Protein AF-A0A7S2IKL2-F1 (afdb_monomer)

InterPro domains:
  IPR005123 Oxoglutarate/iron-dependent dioxygenase domain [PS51471] (47-175)
  IPR027450 Alpha-ketoglutarate-dependent dioxygenase AlkB-like [PF13532] (23-172)
  IPR032862 Alpha-ketoglutarate-dependent dioxygenase alkB homologue 6 [PTHR46030] (1-178)

pLDDT: mean 90.86, std 9.96, range [44.03, 98.62]

Nearest PDB structures (foldseek):
  7vjs-assembly1_A  TM=8.824E-01  e=5.635E-18  Homo sapiens
  7vjv-assembly1_A  TM=8.308E-01  e=4.225E-18  Homo sapiens
  3tht-assembly2_B  TM=6.887E-01  e=8.476E-11  Homo sapiens
  5ylb-assembly1_A  TM=8.238E-01  e=4.015E-09  Schizosaccharomyces pombe 972h-
  5yl6-assembly1_A  TM=8.228E-01  e=5.355E-09  Schizosaccharomyces pombe 972h-

Sequence (208 aa):
WIQLAQRRLLNLGGVPHPEGMIGEPLPAWLEPVVRRLAAIGAFPNGAPNQCLLNEYGTSQGIDPHGDGPLFEPRAAVLSLGSPALLRFVQPPPQGEAREAASGAWYADTAASLVLNPGSLALFADEAYDSLLHGVAAVPEEEIGQHTVNREAAGWPAGATVVRGPRLSLTLRQVRRVAVPAGEFLQPSQQAEAQRRRAWWARAICEKK

Structure (mmCIF, N/CA/C/O backbone):
data_AF-A0A7S2IKL2-F1
#
_entry.id   AF-A0A7S2IKL2-F1
#
loop_
_atom_site.group_PDB
_atom_site.id
_atom_site.type_symbol
_atom_site.label_atom_id
_atom_site.label_alt_id
_atom_site.label_comp_id
_atom_site.label_asym_id
_atom_site.label_entity_id
_atom_site.label_seq_id
_atom_site.pdbx_PDB_ins_code
_atom_site.Cartn_x
_atom_site.Cartn_y
_atom_site.Cartn_z
_atom_site.occupancy
_atom_site.B_iso_or_equiv
_atom_site.auth_seq_id
_atom_site.auth_comp_id
_atom_site.auth_asym_id
_atom_site.auth_atom_id
_atom_site.pdbx_PDB_model_num
ATOM 1 N N . TRP A 1 1 ? 16.292 -1.167 0.686 1.00 92.31 1 TRP A N 1
ATOM 2 C CA . TRP A 1 1 ? 15.266 -0.346 1.353 1.00 92.31 1 TRP A CA 1
ATOM 3 C C . TRP A 1 1 ? 15.589 1.115 1.124 1.00 92.31 1 TRP A C 1
ATOM 5 O O . TRP A 1 1 ? 16.766 1.445 1.059 1.00 92.31 1 TRP A O 1
ATOM 15 N N . ILE A 1 2 ? 14.571 1.960 0.997 1.00 92.12 2 ILE A N 1
ATOM 16 C CA . ILE A 1 2 ? 14.678 3.421 0.974 1.00 92.12 2 ILE A CA 1
ATOM 17 C C . ILE A 1 2 ? 14.052 3.932 2.272 1.00 92.12 2 ILE A C 1
ATOM 19 O O . ILE A 1 2 ? 12.947 3.513 2.619 1.00 92.12 2 ILE A O 1
ATOM 23 N N . GLN A 1 3 ? 14.770 4.787 3.000 1.00 92.31 3 GLN A N 1
ATOM 24 C CA . GLN A 1 3 ? 14.267 5.427 4.213 1.00 92.31 3 GLN A CA 1
ATOM 25 C C . GLN A 1 3 ? 13.477 6.681 3.829 1.00 92.31 3 GLN A C 1
ATOM 27 O O . GLN A 1 3 ? 14.039 7.598 3.238 1.00 92.31 3 GLN A O 1
ATOM 32 N N . LEU A 1 4 ? 12.190 6.712 4.170 1.00 89.81 4 LEU A N 1
ATOM 33 C CA . LEU A 1 4 ? 11.319 7.883 4.048 1.00 89.81 4 LEU A CA 1
ATOM 34 C C . LEU A 1 4 ? 11.107 8.500 5.437 1.00 89.81 4 LEU A C 1
ATOM 36 O O . LEU A 1 4 ? 11.479 7.896 6.447 1.00 89.81 4 LEU A O 1
ATOM 40 N N . ALA A 1 5 ? 10.482 9.679 5.500 1.00 83.81 5 ALA A N 1
ATOM 41 C CA . ALA A 1 5 ? 10.261 10.396 6.760 1.00 83.81 5 ALA A CA 1
ATOM 42 C C . ALA A 1 5 ? 9.515 9.552 7.812 1.00 83.81 5 ALA A C 1
ATOM 44 O O . ALA A 1 5 ? 9.901 9.532 8.976 1.00 83.81 5 ALA A O 1
ATOM 45 N N . GLN A 1 6 ? 8.479 8.820 7.388 1.00 87.88 6 GLN A N 1
ATOM 46 C CA . GLN A 1 6 ? 7.572 8.090 8.283 1.00 87.88 6 GLN A CA 1
ATOM 47 C C . GLN A 1 6 ? 7.578 6.570 8.082 1.00 87.88 6 GLN A C 1
ATOM 49 O O . GLN A 1 6 ? 6.786 5.894 8.713 1.00 87.88 6 GLN A O 1
ATOM 54 N N . ARG A 1 7 ? 8.400 6.002 7.192 1.00 94.00 7 ARG A N 1
ATOM 55 C CA . ARG A 1 7 ? 8.414 4.548 6.915 1.00 94.00 7 ARG A CA 1
ATOM 56 C C . ARG A 1 7 ? 9.632 4.146 6.090 1.00 94.00 7 ARG A C 1
ATOM 58 O O . ARG A 1 7 ? 10.307 5.008 5.526 1.00 94.00 7 ARG A O 1
ATOM 65 N N . ARG A 1 8 ? 9.876 2.847 5.928 1.00 96.19 8 ARG A N 1
ATOM 66 C CA . ARG A 1 8 ? 10.796 2.331 4.898 1.00 96.19 8 ARG A CA 1
ATOM 67 C C . ARG A 1 8 ? 10.021 1.743 3.729 1.00 96.19 8 ARG A C 1
ATOM 69 O O . ARG A 1 8 ? 8.927 1.217 3.905 1.00 96.19 8 ARG A O 1
ATOM 76 N N . LEU A 1 9 ? 10.597 1.824 2.532 1.00 95.88 9 LEU A N 1
ATOM 77 C CA . LEU A 1 9 ? 9.977 1.326 1.307 1.00 95.88 9 LEU A CA 1
ATOM 78 C C . LEU A 1 9 ? 10.945 0.501 0.452 1.00 95.88 9 LEU A C 1
ATOM 80 O O . LEU A 1 9 ? 12.137 0.800 0.341 1.00 95.88 9 LEU A O 1
ATOM 84 N N . LEU A 1 10 ? 10.416 -0.525 -0.202 1.00 95.69 10 LEU A N 1
ATOM 85 C CA . LEU A 1 10 ? 11.037 -1.239 -1.310 1.00 95.69 10 LEU A CA 1
ATOM 86 C C . LEU A 1 10 ? 10.107 -1.201 -2.521 1.00 95.69 10 LEU A C 1
ATOM 88 O O . LEU A 1 10 ? 8.916 -1.471 -2.394 1.00 95.69 10 LEU A O 1
ATOM 92 N N . ASN A 1 11 ? 10.669 -0.904 -3.692 1.00 95.44 11 ASN A N 1
ATOM 93 C CA . ASN A 1 11 ? 9.973 -1.007 -4.969 1.00 95.44 11 ASN A CA 1
ATOM 94 C C . ASN A 1 11 ? 10.466 -2.219 -5.750 1.00 95.44 11 ASN A C 1
ATOM 96 O O . ASN A 1 11 ? 11.672 -2.387 -5.950 1.00 95.44 11 ASN A O 1
ATOM 100 N N . LEU A 1 12 ? 9.512 -3.050 -6.155 1.00 96.31 12 LEU A N 1
ATOM 101 C CA . LEU A 1 12 ? 9.708 -4.339 -6.797 1.00 96.31 12 LEU A CA 1
ATOM 102 C C . LEU A 1 12 ? 8.836 -4.404 -8.058 1.00 96.31 12 LEU A C 1
ATOM 104 O O . LEU A 1 12 ? 7.734 -3.852 -8.083 1.00 96.31 12 LEU A O 1
ATOM 108 N N . GLY A 1 13 ? 9.311 -5.110 -9.083 1.00 94.69 13 GLY A N 1
ATOM 109 C CA . GLY A 1 13 ? 8.570 -5.328 -10.333 1.00 94.69 13 GLY A CA 1
ATOM 110 C C . GLY A 1 13 ? 8.877 -4.328 -11.452 1.00 94.69 13 GLY A C 1
ATOM 111 O O . GLY A 1 13 ? 8.491 -4.544 -12.597 1.00 94.69 13 GLY A O 1
ATOM 112 N N . GLY A 1 14 ? 9.617 -3.258 -11.153 1.00 92.12 14 GLY A N 1
ATOM 113 C CA . GLY A 1 14 ? 10.118 -2.329 -12.163 1.00 92.12 14 GLY A CA 1
ATOM 114 C C . GLY A 1 14 ? 10.227 -0.889 -11.681 1.00 92.12 14 GLY A C 1
ATOM 115 O O . GLY A 1 14 ? 9.966 -0.570 -10.518 1.00 92.12 14 GLY A O 1
ATOM 116 N N . VAL A 1 15 ? 10.623 -0.001 -12.593 1.00 89.88 15 VAL A N 1
ATOM 117 C CA . VAL A 1 15 ? 10.753 1.441 -12.340 1.00 89.88 15 VAL A CA 1
ATOM 118 C C . VAL A 1 15 ? 9.915 2.261 -13.327 1.00 89.88 15 VAL A C 1
ATOM 120 O O . VAL A 1 15 ? 9.857 1.913 -14.510 1.00 89.88 15 VAL A O 1
ATOM 123 N N . PRO A 1 16 ? 9.270 3.357 -12.879 1.00 88.19 16 PRO A N 1
ATOM 124 C CA . PRO A 1 16 ? 8.520 4.237 -13.772 1.00 88.19 16 PRO A CA 1
ATOM 125 C C . PRO A 1 16 ? 9.391 4.850 -14.881 1.00 88.19 16 PRO A C 1
ATOM 127 O O . PRO A 1 16 ? 10.536 5.242 -14.648 1.00 88.19 16 PRO A O 1
ATOM 130 N N . HIS A 1 17 ? 8.810 4.990 -16.070 1.00 88.06 17 HIS A N 1
ATOM 131 C CA . HIS A 1 17 ? 9.387 5.592 -17.272 1.00 88.06 17 HIS A CA 1
ATOM 132 C C . HIS A 1 17 ? 8.316 6.454 -17.980 1.00 88.06 17 HIS A C 1
ATOM 134 O O . HIS A 1 17 ? 7.130 6.152 -17.863 1.00 88.06 17 HIS A O 1
ATOM 140 N N . PRO A 1 18 ? 8.666 7.513 -18.736 1.00 84.25 18 PRO A N 1
ATOM 141 C CA . PRO A 1 18 ? 7.675 8.325 -19.453 1.00 84.25 18 PRO A CA 1
ATOM 142 C C . PRO A 1 18 ? 6.763 7.523 -20.391 1.00 84.25 18 PRO A C 1
ATOM 144 O O . PRO A 1 18 ? 5.608 7.878 -20.586 1.00 84.25 18 PRO A O 1
ATOM 147 N N . GLU A 1 19 ? 7.267 6.414 -20.933 1.00 86.56 19 GLU A N 1
ATOM 148 C CA . GLU A 1 19 ? 6.507 5.518 -21.815 1.00 86.56 19 GLU A CA 1
ATOM 149 C C . GLU A 1 19 ? 5.813 4.353 -21.083 1.00 86.56 19 GLU A C 1
ATOM 151 O O . GLU A 1 19 ? 5.267 3.467 -21.737 1.00 86.56 19 GLU A O 1
ATOM 156 N N . GLY A 1 20 ? 5.835 4.311 -19.746 1.00 90.06 20 GLY A N 1
ATOM 157 C CA . GLY A 1 20 ? 5.230 3.240 -18.949 1.00 90.06 20 GLY A CA 1
ATOM 158 C C . GLY A 1 20 ? 6.132 2.769 -17.809 1.00 90.06 20 GLY A C 1
ATOM 159 O O . GLY A 1 20 ? 6.619 3.564 -17.012 1.00 90.06 20 GLY A O 1
ATOM 160 N N . MET A 1 21 ? 6.370 1.465 -17.707 1.00 93.31 21 MET A N 1
ATOM 161 C CA . MET A 1 21 ? 7.325 0.890 -16.753 1.00 93.31 21 MET A CA 1
ATOM 162 C C . MET A 1 21 ? 8.438 0.132 -17.477 1.00 93.31 21 MET A C 1
ATOM 164 O O . MET A 1 21 ? 8.171 -0.594 -18.435 1.00 93.31 21 MET A O 1
ATOM 168 N N . ILE A 1 22 ? 9.672 0.270 -16.992 1.00 91.62 22 ILE A N 1
ATOM 169 C CA . ILE A 1 22 ? 10.738 -0.698 -17.275 1.00 91.62 22 ILE A CA 1
ATOM 170 C C . ILE A 1 22 ? 10.551 -1.832 -16.269 1.00 91.62 22 ILE A C 1
ATOM 172 O O . ILE A 1 22 ? 10.770 -1.634 -15.071 1.00 91.62 22 ILE A O 1
ATOM 176 N N . GLY A 1 23 ? 10.047 -2.967 -16.746 1.00 92.56 23 GLY A N 1
ATOM 177 C CA . GLY A 1 23 ? 9.667 -4.108 -15.926 1.00 92.56 23 GLY A CA 1
ATOM 178 C C . GLY A 1 23 ? 10.870 -4.901 -15.430 1.00 92.56 23 GLY A C 1
ATOM 179 O O . GLY A 1 23 ? 11.863 -5.079 -16.130 1.00 92.56 23 GLY A O 1
ATOM 180 N N . GLU A 1 24 ? 10.754 -5.420 -14.216 1.00 92.56 24 GLU A N 1
ATOM 181 C CA . GLU A 1 24 ? 11.717 -6.337 -13.613 1.00 92.56 24 GLU A CA 1
ATOM 182 C C . GLU A 1 24 ? 10.974 -7.545 -13.036 1.00 92.56 24 GLU A C 1
ATOM 184 O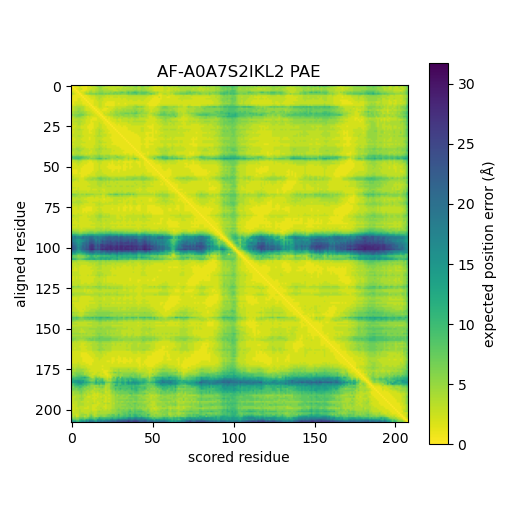 O . GLU A 1 24 ? 9.822 -7.407 -12.616 1.00 92.56 24 GLU A O 1
ATOM 189 N N . PRO A 1 25 ? 11.597 -8.733 -12.973 1.00 93.00 25 PRO A N 1
ATOM 190 C CA . PRO A 1 25 ? 10.972 -9.878 -12.331 1.00 93.00 25 PRO A CA 1
ATOM 191 C C . PRO A 1 25 ? 10.618 -9.567 -10.873 1.00 93.00 25 PRO A C 1
ATOM 193 O O . PRO A 1 25 ? 11.447 -9.071 -10.104 1.00 93.00 25 PRO A O 1
ATOM 196 N N . LEU A 1 26 ? 9.386 -9.889 -10.473 1.00 95.88 26 LEU A N 1
ATOM 197 C CA . LEU A 1 26 ? 9.039 -9.900 -9.057 1.00 95.88 26 LEU A CA 1
ATOM 198 C C . LEU A 1 26 ? 9.830 -11.017 -8.352 1.00 95.88 26 LEU A C 1
ATOM 200 O O . LEU A 1 26 ? 10.009 -12.095 -8.925 1.00 95.88 26 LEU A O 1
ATOM 204 N N . PRO A 1 27 ? 10.296 -10.800 -7.109 1.00 96.31 27 PRO A N 1
ATOM 205 C CA . PRO A 1 27 ? 10.945 -11.852 -6.335 1.00 96.31 27 PRO A CA 1
ATOM 206 C C . PRO A 1 27 ? 10.069 -13.103 -6.187 1.00 96.31 27 PRO A C 1
ATOM 208 O O . PRO A 1 27 ? 8.871 -12.992 -5.934 1.00 96.31 27 PRO A O 1
ATOM 211 N N . ALA A 1 28 ? 10.679 -14.291 -6.246 1.00 96.81 28 ALA A N 1
ATOM 212 C CA . ALA A 1 28 ? 9.963 -15.574 -6.204 1.00 96.81 28 ALA A CA 1
ATOM 213 C C . ALA A 1 28 ? 9.054 -15.744 -4.971 1.00 96.81 28 ALA A C 1
ATOM 215 O O . ALA A 1 28 ? 7.995 -16.357 -5.051 1.00 96.81 28 ALA A O 1
ATOM 216 N N . TRP A 1 29 ? 9.409 -15.145 -3.831 1.00 96.56 29 TRP A N 1
ATOM 217 C CA . TRP A 1 29 ? 8.589 -15.206 -2.617 1.00 96.56 29 TRP A CA 1
ATOM 218 C C . TRP A 1 29 ? 7.243 -14.463 -2.733 1.00 96.56 29 TRP A C 1
ATOM 220 O O . TRP A 1 29 ? 6.346 -14.723 -1.934 1.00 96.56 29 TRP A O 1
ATOM 230 N N . LEU A 1 30 ? 7.063 -13.573 -3.720 1.00 97.38 30 LEU A N 1
ATOM 231 C CA . LEU A 1 30 ? 5.769 -12.941 -4.018 1.00 97.38 30 LEU A CA 1
ATOM 232 C C . LEU A 1 30 ? 4.852 -13.819 -4.868 1.00 97.38 30 LEU A C 1
ATOM 234 O O . LEU A 1 30 ? 3.649 -13.559 -4.932 1.00 97.38 30 LEU A O 1
ATOM 238 N N . GLU A 1 31 ? 5.390 -14.847 -5.521 1.00 96.50 31 GLU A N 1
ATOM 239 C CA . GLU A 1 31 ? 4.653 -15.653 -6.488 1.00 96.50 31 GLU A CA 1
ATOM 240 C C . GLU A 1 31 ? 3.343 -16.242 -5.931 1.00 96.50 31 GLU A C 1
ATOM 242 O O . GLU A 1 31 ? 2.325 -16.130 -6.618 1.00 96.50 31 GLU A O 1
ATOM 247 N N . PRO A 1 32 ? 3.278 -16.786 -4.697 1.00 96.50 32 PRO A N 1
ATOM 248 C CA . PRO A 1 32 ? 2.019 -17.295 -4.152 1.00 96.50 32 PRO A CA 1
ATOM 249 C C . PRO A 1 32 ? 0.930 -16.218 -4.043 1.00 96.50 32 PRO A C 1
ATOM 251 O O . PRO A 1 32 ? -0.235 -16.480 -4.347 1.00 96.50 32 PRO A O 1
ATOM 254 N N . VAL A 1 33 ? 1.306 -14.992 -3.661 1.00 97.06 33 VAL A N 1
ATOM 255 C CA . VAL A 1 33 ? 0.382 -13.853 -3.540 1.00 97.06 33 VAL A CA 1
ATOM 256 C C . VAL A 1 33 ? -0.100 -13.417 -4.922 1.00 97.06 33 VAL A C 1
ATOM 258 O O . VAL A 1 33 ? -1.300 -13.259 -5.138 1.00 97.06 33 VAL A O 1
ATOM 261 N N . VAL A 1 34 ? 0.822 -13.287 -5.878 1.00 97.69 34 VAL A N 1
ATOM 262 C CA . VAL A 1 34 ? 0.519 -12.911 -7.267 1.00 97.69 34 VAL A CA 1
ATOM 263 C C . VAL A 1 34 ? -0.415 -13.933 -7.919 1.00 97.69 34 VAL A C 1
ATOM 265 O O . VAL A 1 34 ? -1.436 -13.553 -8.493 1.00 97.69 34 VAL A O 1
ATOM 268 N N . ARG A 1 35 ? -0.124 -15.233 -7.774 1.00 96.50 35 ARG A N 1
ATOM 269 C CA . ARG A 1 35 ? -0.979 -16.319 -8.279 1.00 96.50 35 ARG A CA 1
ATOM 270 C C . ARG A 1 35 ? -2.369 -16.275 -7.655 1.00 96.50 35 ARG A C 1
ATOM 272 O O . ARG A 1 35 ? -3.355 -16.447 -8.366 1.00 96.50 35 ARG A O 1
ATOM 279 N N . ARG A 1 36 ? -2.471 -16.015 -6.346 1.00 96.00 36 ARG A N 1
ATOM 280 C CA . ARG A 1 36 ? -3.770 -15.907 -5.671 1.00 96.00 36 ARG A CA 1
ATOM 281 C C . ARG A 1 36 ? -4.586 -14.725 -6.192 1.00 96.00 36 ARG A C 1
ATOM 283 O O . ARG A 1 36 ? -5.771 -14.904 -6.447 1.00 96.00 36 ARG A O 1
ATOM 290 N N . LEU A 1 37 ? -3.964 -13.561 -6.383 1.00 97.62 37 LEU A N 1
ATOM 291 C CA . LEU A 1 37 ? -4.621 -12.371 -6.939 1.00 97.62 37 LEU A CA 1
ATOM 292 C C . LEU A 1 37 ? -5.106 -12.595 -8.374 1.00 97.62 37 LEU A C 1
ATOM 294 O O . LEU A 1 37 ? -6.220 -12.198 -8.710 1.00 97.62 37 LEU A O 1
ATOM 298 N N . ALA A 1 38 ? -4.308 -13.279 -9.195 1.00 96.44 38 ALA A N 1
ATOM 299 C CA . ALA A 1 38 ? -4.715 -13.666 -10.542 1.00 96.44 38 ALA A CA 1
ATOM 300 C C . ALA A 1 38 ? -5.903 -14.644 -10.516 1.00 96.44 38 ALA A C 1
ATOM 302 O O . ALA A 1 38 ? -6.877 -14.448 -11.235 1.00 96.44 38 ALA A O 1
ATOM 303 N N . ALA A 1 39 ? -5.859 -15.659 -9.646 1.00 95.62 39 ALA A N 1
ATOM 304 C CA . ALA A 1 39 ? -6.904 -16.679 -9.549 1.00 95.62 39 ALA A CA 1
ATOM 305 C C . ALA A 1 39 ? -8.273 -16.122 -9.124 1.00 95.62 39 ALA A C 1
ATOM 307 O O . ALA A 1 39 ? -9.296 -16.655 -9.539 1.00 95.62 39 ALA A O 1
ATOM 308 N N . ILE A 1 40 ? -8.302 -15.062 -8.308 1.00 95.38 40 ILE A N 1
ATOM 309 C CA . IL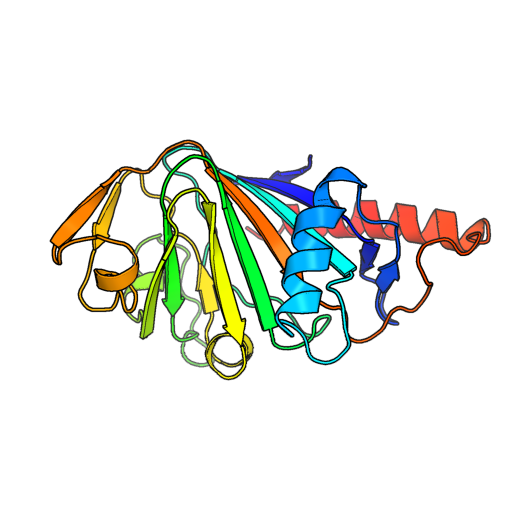E A 1 40 ? -9.552 -14.397 -7.907 1.00 95.38 40 ILE A CA 1
ATOM 310 C C . ILE A 1 40 ? -9.983 -13.285 -8.874 1.00 95.38 40 ILE A C 1
ATOM 312 O O . ILE A 1 40 ? -10.968 -12.606 -8.602 1.00 95.38 40 ILE A O 1
ATOM 316 N N . GLY A 1 41 ? -9.244 -13.056 -9.966 1.00 95.88 41 GLY A N 1
ATOM 317 C CA . GLY A 1 41 ? -9.550 -11.989 -10.921 1.00 95.88 41 GLY A CA 1
ATOM 318 C C . GLY A 1 41 ? -9.438 -10.585 -10.323 1.00 95.88 41 GLY A C 1
ATOM 319 O O . GLY A 1 41 ? -10.216 -9.702 -10.678 1.00 95.88 41 GLY A O 1
ATOM 320 N N . ALA A 1 42 ? -8.492 -10.363 -9.399 1.00 95.81 42 ALA A N 1
ATOM 321 C CA . ALA A 1 42 ? -8.344 -9.075 -8.712 1.00 95.81 42 ALA A CA 1
ATOM 322 C C . ALA A 1 42 ? -8.086 -7.907 -9.685 1.00 95.81 42 ALA A C 1
ATOM 324 O O . ALA A 1 42 ? -8.521 -6.778 -9.445 1.00 95.81 42 ALA A O 1
ATOM 325 N N . PHE A 1 43 ? -7.412 -8.186 -10.804 1.00 96.06 43 PHE A N 1
ATOM 326 C CA . PHE A 1 43 ? -7.077 -7.212 -11.838 1.00 96.06 43 PHE A CA 1
ATOM 327 C C . PHE A 1 43 ? -7.597 -7.669 -13.210 1.00 96.06 43 PHE A C 1
ATOM 329 O O . PHE A 1 43 ? -7.633 -8.874 -13.472 1.00 96.06 43 PHE A O 1
ATOM 336 N N . PRO A 1 44 ? -7.991 -6.731 -14.092 1.00 90.44 44 PRO A N 1
ATOM 337 C CA . PRO A 1 44 ? -8.645 -7.057 -15.361 1.00 90.44 44 PRO A CA 1
ATOM 338 C C . PRO A 1 44 ? -7.709 -7.729 -16.373 1.00 90.44 44 PRO A C 1
ATOM 340 O O . PRO A 1 44 ? -8.134 -8.627 -17.093 1.00 90.44 44 PRO A O 1
ATOM 343 N N . ASN A 1 45 ? -6.431 -7.339 -16.408 1.00 88.44 45 ASN A N 1
ATOM 344 C CA . ASN A 1 45 ? -5.486 -7.765 -17.445 1.00 88.44 45 ASN A CA 1
ATOM 345 C C . ASN A 1 45 ? -4.497 -8.829 -16.935 1.00 88.44 45 ASN A C 1
ATOM 347 O O . ASN A 1 45 ? -3.341 -8.885 -17.351 1.00 88.44 45 ASN A O 1
ATOM 351 N N . GLY A 1 46 ? -4.931 -9.659 -15.979 1.00 87.69 46 GLY A N 1
ATOM 352 C CA . GLY A 1 46 ? -4.143 -10.765 -15.427 1.00 87.69 46 GLY A CA 1
ATOM 353 C C . GLY A 1 46 ? -3.469 -10.443 -14.092 1.00 87.69 46 GLY A C 1
ATOM 354 O O . GLY A 1 46 ? -4.071 -9.846 -13.206 1.00 87.69 46 GLY A O 1
ATOM 355 N N . ALA A 1 47 ? -2.224 -10.882 -13.915 1.00 93.75 47 ALA A N 1
ATOM 356 C CA . ALA A 1 47 ? -1.507 -10.749 -12.650 1.00 93.75 47 ALA A CA 1
ATOM 357 C C . ALA A 1 47 ? -0.968 -9.318 -12.415 1.00 93.75 47 ALA A C 1
ATOM 359 O O . ALA A 1 47 ? -0.592 -8.637 -13.376 1.00 93.75 47 ALA A O 1
ATOM 360 N N . PRO A 1 48 ? -0.873 -8.854 -11.152 1.00 96.75 48 PRO A N 1
ATOM 361 C CA . PRO A 1 48 ? -0.129 -7.640 -10.832 1.00 96.75 48 PRO A CA 1
ATOM 362 C C . PRO A 1 48 ? 1.366 -7.843 -11.105 1.00 96.75 48 PRO A C 1
ATOM 364 O O . PRO A 1 48 ? 1.917 -8.918 -10.864 1.00 96.75 48 PRO A O 1
ATOM 367 N N . ASN A 1 49 ? 2.029 -6.794 -11.583 1.00 96.00 49 ASN A N 1
ATOM 368 C CA . ASN A 1 49 ? 3.436 -6.811 -11.993 1.00 96.00 49 ASN A CA 1
ATOM 369 C C . ASN A 1 49 ? 4.300 -5.789 -11.238 1.00 96.00 49 ASN A C 1
ATOM 371 O O . ASN A 1 49 ? 5.493 -5.686 -11.504 1.00 96.00 49 ASN A O 1
ATOM 375 N N . GLN A 1 50 ? 3.724 -5.060 -10.281 1.00 97.06 50 GLN A N 1
ATOM 376 C CA . GLN A 1 50 ? 4.432 -4.107 -9.433 1.00 97.06 50 GLN A CA 1
ATOM 377 C C . GLN A 1 50 ? 4.043 -4.322 -7.970 1.00 97.06 50 GLN A C 1
ATOM 379 O O . GLN A 1 50 ? 2.878 -4.579 -7.661 1.00 97.06 50 GLN A O 1
ATOM 384 N N . CYS A 1 51 ? 5.020 -4.218 -7.067 1.00 98.12 51 CYS A N 1
ATOM 385 C CA . CYS A 1 51 ? 4.797 -4.304 -5.629 1.00 98.12 51 CYS A CA 1
ATOM 386 C C . CYS A 1 51 ? 5.602 -3.240 -4.875 1.00 98.12 51 CYS A C 1
ATOM 388 O O . CYS A 1 51 ? 6.822 -3.138 -5.024 1.00 98.12 51 CYS A O 1
ATOM 390 N N . LEU A 1 52 ? 4.927 -2.480 -4.011 1.00 97.62 52 LEU A N 1
ATOM 391 C CA . LEU A 1 52 ? 5.570 -1.685 -2.968 1.00 97.62 52 LEU A CA 1
ATOM 392 C C . LEU A 1 52 ? 5.500 -2.423 -1.635 1.00 97.62 52 LEU A C 1
ATOM 394 O O . LEU A 1 52 ? 4.415 -2.669 -1.116 1.00 97.62 52 LEU A O 1
ATOM 398 N N . LEU A 1 53 ? 6.660 -2.736 -1.064 1.00 98.25 53 LEU A N 1
ATOM 399 C CA . LEU A 1 53 ? 6.767 -3.249 0.296 1.00 98.25 53 LEU A CA 1
ATOM 400 C C . LEU A 1 53 ? 7.074 -2.079 1.235 1.00 98.25 53 LEU A C 1
ATOM 402 O O . LEU A 1 53 ? 8.148 -1.486 1.158 1.00 98.25 53 LEU A O 1
ATOM 406 N N . ASN A 1 54 ? 6.122 -1.746 2.100 1.00 98.19 54 ASN A N 1
ATOM 407 C CA . ASN A 1 54 ? 6.256 -0.699 3.106 1.00 98.19 54 ASN A CA 1
ATOM 408 C C . ASN A 1 54 ? 6.475 -1.321 4.488 1.00 98.19 54 ASN A C 1
ATOM 410 O O . ASN A 1 54 ? 5.838 -2.321 4.819 1.00 98.19 54 ASN A O 1
ATOM 414 N N . GLU A 1 55 ? 7.324 -0.700 5.299 1.00 98.12 55 GLU A N 1
ATOM 415 C CA . GLU A 1 55 ? 7.526 -1.035 6.708 1.00 98.12 55 GLU A CA 1
ATOM 416 C C . GLU A 1 55 ? 7.281 0.185 7.591 1.00 98.12 55 GLU A C 1
ATOM 418 O O . GLU A 1 55 ? 7.875 1.241 7.370 1.00 98.12 55 GLU A O 1
ATOM 423 N N . TYR A 1 56 ? 6.439 -0.000 8.605 1.00 97.56 56 TYR A N 1
ATOM 424 C CA . TYR A 1 56 ? 6.016 1.011 9.564 1.00 97.56 56 TYR A CA 1
ATOM 425 C C . TYR A 1 56 ? 6.351 0.558 10.989 1.00 97.56 56 TYR A C 1
ATOM 427 O O . TYR A 1 56 ? 6.115 -0.597 11.348 1.00 97.56 56 TYR A O 1
ATOM 435 N N . GLY A 1 57 ? 6.845 1.477 11.814 1.00 96.19 57 GLY A N 1
ATOM 436 C CA . GLY A 1 57 ? 6.843 1.361 13.274 1.00 96.19 57 GLY A CA 1
ATOM 437 C C . GLY A 1 57 ? 5.483 1.698 13.907 1.00 96.19 57 GLY A C 1
ATOM 438 O O . GLY A 1 57 ? 4.527 2.042 13.216 1.00 96.19 57 GLY A O 1
ATOM 439 N N . THR A 1 58 ? 5.409 1.635 15.240 1.00 92.81 58 THR A N 1
ATOM 440 C CA . THR A 1 58 ? 4.162 1.774 16.021 1.00 92.81 58 THR A CA 1
ATOM 441 C C . THR A 1 58 ? 3.394 3.074 15.771 1.00 92.81 58 THR A C 1
ATOM 443 O O . THR A 1 58 ? 2.177 3.028 15.708 1.00 92.81 58 THR A O 1
ATOM 446 N N . SER A 1 59 ? 4.075 4.203 15.565 1.00 93.44 59 SER A N 1
ATOM 447 C CA . SER A 1 59 ? 3.431 5.514 15.342 1.00 93.44 59 SER A CA 1
ATOM 448 C C . SER A 1 59 ? 3.654 6.049 13.930 1.00 93.44 59 SER A C 1
ATOM 450 O O . SER A 1 59 ? 3.606 7.250 13.695 1.00 93.44 59 SER A O 1
ATOM 452 N N . GLN A 1 60 ? 3.981 5.161 12.996 1.00 94.75 60 GLN A N 1
ATOM 453 C CA . GLN A 1 60 ? 4.336 5.516 11.633 1.00 94.75 60 GLN A CA 1
ATOM 454 C C . GLN A 1 60 ? 3.168 5.282 10.681 1.00 94.75 60 GLN A C 1
ATOM 456 O O . GLN A 1 60 ? 2.414 4.314 10.802 1.00 94.75 60 GLN A O 1
ATOM 461 N N . GLY A 1 61 ? 3.053 6.167 9.696 1.00 94.31 61 GLY A N 1
ATOM 462 C CA . GLY A 1 61 ? 1.939 6.192 8.762 1.00 94.31 61 GLY A CA 1
ATOM 463 C C . GLY A 1 61 ? 2.335 6.653 7.366 1.00 94.31 61 GLY A C 1
ATOM 464 O O . GLY A 1 61 ? 3.509 6.694 6.984 1.00 94.31 61 GLY A O 1
ATOM 465 N N . ILE A 1 62 ? 1.316 6.963 6.579 1.00 92.75 62 ILE A N 1
ATOM 466 C CA . ILE A 1 62 ? 1.427 7.596 5.273 1.00 92.75 62 ILE A CA 1
ATOM 467 C C . ILE A 1 62 ? 0.231 8.523 5.102 1.00 92.75 62 ILE A C 1
ATOM 469 O O . ILE A 1 62 ? -0.912 8.093 5.272 1.00 92.75 62 ILE A O 1
ATOM 473 N N . ASP A 1 63 ? 0.504 9.786 4.793 1.00 91.50 63 ASP A N 1
ATOM 474 C CA . ASP A 1 63 ? -0.548 10.775 4.589 1.00 91.50 63 ASP A CA 1
ATOM 475 C C . ASP A 1 63 ? -1.440 10.402 3.398 1.00 91.50 63 ASP A C 1
ATOM 477 O O . ASP A 1 63 ? -1.004 9.656 2.506 1.00 91.50 63 ASP A O 1
ATOM 481 N N . PRO A 1 64 ? -2.692 10.891 3.364 1.00 92.94 64 PRO A N 1
ATOM 482 C CA . PRO A 1 64 ? -3.586 10.609 2.256 1.00 92.94 64 PRO A CA 1
ATOM 483 C C . PRO A 1 64 ? -3.008 11.014 0.901 1.00 92.94 64 PRO A C 1
ATOM 485 O O . PRO A 1 64 ? -2.586 12.148 0.690 1.00 92.94 64 PRO A O 1
ATOM 488 N N . HIS A 1 65 ? -2.997 10.066 -0.031 1.00 92.12 65 HIS A N 1
ATOM 489 C CA . HIS A 1 65 ? -2.461 10.242 -1.377 1.00 92.12 65 HIS A CA 1
ATOM 490 C C . HIS A 1 65 ? -3.235 9.396 -2.393 1.00 92.12 65 HIS A C 1
ATOM 492 O O . HIS A 1 65 ? -4.009 8.512 -2.031 1.00 92.12 65 HIS A O 1
ATOM 498 N N . GLY A 1 66 ? -3.013 9.681 -3.677 1.00 93.69 66 GLY A N 1
ATOM 499 C CA . GLY A 1 66 ? -3.412 8.820 -4.788 1.00 93.69 66 GLY A CA 1
ATOM 500 C C . GLY A 1 66 ? -2.211 8.079 -5.381 1.00 93.69 66 GLY A C 1
ATOM 501 O O . GLY A 1 66 ? -1.066 8.530 -5.273 1.00 93.69 66 GLY A O 1
ATOM 502 N N . ASP A 1 67 ? -2.478 6.962 -6.055 1.00 91.44 67 ASP A N 1
ATOM 503 C CA . ASP A 1 67 ? -1.449 6.080 -6.626 1.00 91.44 67 ASP A CA 1
ATOM 504 C C . ASP A 1 67 ? -0.910 6.538 -7.992 1.00 91.44 67 ASP A C 1
ATOM 506 O O . ASP A 1 67 ? 0.165 6.114 -8.430 1.00 91.44 67 ASP A O 1
ATOM 510 N N . GLY A 1 68 ? -1.621 7.458 -8.643 1.00 87.31 68 GLY A N 1
ATOM 511 C CA . GLY A 1 68 ? -1.251 8.033 -9.931 1.00 87.31 68 GLY A CA 1
ATOM 512 C C . GLY A 1 68 ? -1.682 7.192 -11.143 1.00 87.31 68 GLY A C 1
ATOM 513 O O . GLY A 1 68 ? -2.232 6.097 -11.008 1.00 87.31 68 GLY A O 1
ATOM 514 N N . PRO A 1 69 ? -1.435 7.702 -12.363 1.00 89.94 69 PRO A N 1
ATOM 515 C CA . PRO A 1 69 ? -2.041 7.177 -13.592 1.00 89.94 69 PRO A CA 1
ATOM 516 C C . PRO A 1 69 ? -1.330 5.949 -14.186 1.00 89.94 69 PRO A C 1
ATOM 518 O O . PRO A 1 69 ? -1.771 5.414 -15.200 1.00 89.94 69 PRO A O 1
ATOM 521 N N . LEU A 1 70 ? -0.207 5.512 -13.602 1.00 91.81 70 LEU A N 1
ATOM 522 C CA . LEU A 1 70 ? 0.608 4.415 -14.142 1.00 91.81 70 LEU A CA 1
ATOM 523 C C . LEU A 1 70 ? -0.095 3.050 -14.046 1.00 91.81 70 LEU A C 1
ATOM 525 O O . LEU A 1 70 ? 0.185 2.143 -14.836 1.00 91.81 70 LEU A O 1
ATOM 529 N N . PHE A 1 71 ? -0.985 2.897 -13.070 1.00 94.38 71 PHE A N 1
ATOM 530 C CA . PHE A 1 71 ? -1.616 1.629 -12.731 1.00 94.38 71 PHE A CA 1
ATOM 531 C C . PHE A 1 71 ? -3.060 1.578 -13.223 1.00 94.38 71 PHE A C 1
ATOM 533 O O . PHE A 1 71 ? -3.720 2.609 -13.379 1.00 94.38 71 PHE A O 1
ATOM 540 N N . GLU A 1 72 ? -3.553 0.368 -13.479 1.00 94.81 72 GLU A N 1
ATOM 541 C CA . GLU A 1 72 ? -4.994 0.107 -13.496 1.00 94.81 72 GLU A CA 1
ATOM 542 C C . GLU A 1 72 ? -5.626 0.699 -12.227 1.00 94.81 72 GLU A C 1
ATOM 544 O O . GLU A 1 72 ? -4.948 0.713 -11.196 1.00 94.81 72 GLU A O 1
ATOM 549 N N . PRO A 1 73 ? -6.876 1.198 -12.274 1.00 95.00 73 PRO A N 1
ATOM 550 C CA . PRO A 1 73 ? -7.498 1.930 -11.170 1.00 95.00 73 PRO A CA 1
ATOM 551 C C . PRO A 1 73 ? -7.946 0.991 -10.038 1.00 95.00 73 PRO A C 1
ATOM 553 O O . PRO A 1 73 ? -9.118 0.909 -9.676 1.00 95.00 73 PRO A O 1
ATOM 556 N N . ARG A 1 74 ? -7.003 0.179 -9.552 1.00 96.12 74 ARG A N 1
ATOM 557 C CA . ARG A 1 74 ? -7.155 -0.902 -8.586 1.00 96.12 74 ARG A CA 1
ATOM 558 C C . ARG A 1 74 ? -5.847 -1.113 -7.840 1.00 96.12 74 ARG A C 1
ATOM 560 O O . ARG A 1 74 ? -4.773 -1.153 -8.445 1.00 96.12 74 ARG A O 1
ATOM 567 N N . ALA A 1 75 ? -5.940 -1.376 -6.545 1.00 97.88 75 ALA A N 1
ATOM 568 C CA . ALA A 1 75 ? -4.799 -1.792 -5.745 1.00 97.88 75 ALA A CA 1
ATOM 569 C C . ALA A 1 75 ? -5.183 -2.897 -4.758 1.00 97.88 75 ALA A C 1
ATOM 571 O O . ALA A 1 75 ? -6.307 -2.961 -4.257 1.00 97.88 75 ALA A O 1
ATOM 572 N N . ALA A 1 76 ? -4.214 -3.769 -4.480 1.00 98.38 76 ALA A N 1
ATOM 573 C CA . ALA A 1 76 ? -4.321 -4.832 -3.494 1.00 98.38 76 ALA A CA 1
ATOM 574 C C . ALA A 1 76 ? -3.305 -4.602 -2.375 1.00 98.38 76 ALA A C 1
ATOM 576 O O . ALA A 1 76 ? -2.115 -4.474 -2.651 1.00 98.38 76 ALA A O 1
ATOM 577 N N . VAL A 1 77 ? -3.740 -4.583 -1.117 1.00 98.56 77 VAL A N 1
ATOM 578 C CA . VAL A 1 77 ? -2.877 -4.361 0.049 1.00 98.56 77 VAL A CA 1
ATOM 579 C C . VAL A 1 77 ? -2.939 -5.573 0.971 1.00 98.56 77 VAL A C 1
ATOM 581 O O . VAL A 1 77 ? -3.930 -5.777 1.671 1.00 98.56 77 VAL A O 1
ATOM 584 N N . LEU A 1 78 ? -1.868 -6.369 0.996 1.00 98.62 78 LEU A N 1
ATOM 585 C CA . LEU A 1 78 ? -1.671 -7.423 1.994 1.00 98.62 78 LEU A CA 1
ATOM 586 C C . LEU A 1 78 ? -0.994 -6.823 3.228 1.00 98.62 78 LEU A C 1
ATOM 588 O O . LEU A 1 78 ? 0.074 -6.220 3.111 1.00 98.62 78 LEU A O 1
ATOM 592 N N . SER A 1 79 ? -1.594 -7.004 4.403 1.00 98.56 79 SER A N 1
ATOM 593 C CA . SER A 1 79 ? -1.082 -6.466 5.672 1.00 98.56 79 SER A CA 1
ATOM 594 C C . SER A 1 79 ? -0.494 -7.563 6.549 1.00 98.56 79 SER A C 1
ATOM 596 O O . SER A 1 79 ? -1.077 -8.633 6.670 1.00 98.56 79 SER A O 1
ATOM 598 N N . LEU A 1 80 ? 0.651 -7.306 7.180 1.00 98.38 80 LEU A N 1
ATOM 599 C CA . LEU A 1 80 ? 1.388 -8.259 8.015 1.00 98.38 80 LEU A CA 1
ATOM 600 C C . LEU A 1 80 ? 1.892 -7.573 9.295 1.00 98.38 80 LEU A C 1
ATOM 602 O O . LEU A 1 80 ? 2.138 -6.366 9.300 1.00 98.38 80 LEU A O 1
ATOM 606 N N . GLY A 1 81 ? 2.117 -8.345 10.360 1.00 97.88 81 GLY A N 1
ATOM 607 C CA . GLY A 1 81 ? 2.591 -7.820 11.646 1.00 97.88 81 GLY A CA 1
ATOM 608 C C . GLY A 1 81 ? 1.431 -7.346 12.517 1.00 97.88 81 GLY A C 1
ATOM 609 O O . GLY A 1 81 ? 0.733 -8.180 13.082 1.00 97.88 81 GLY A O 1
ATOM 610 N N . SER A 1 82 ? 1.221 -6.034 12.613 1.00 97.88 82 SER A N 1
ATOM 611 C CA . SER A 1 82 ? 0.181 -5.417 13.453 1.00 97.88 82 SER A CA 1
ATOM 612 C C . SER A 1 82 ? -0.995 -4.831 12.649 1.00 97.88 82 SER A C 1
ATOM 614 O O . SER A 1 82 ? -0.806 -4.434 11.492 1.00 97.88 82 SER A O 1
ATOM 616 N N . PRO A 1 83 ? -2.205 -4.741 13.245 1.00 98.00 83 PRO A N 1
ATOM 617 C CA . PRO A 1 83 ? -3.380 -4.158 12.597 1.00 98.00 83 PRO A CA 1
ATOM 618 C C . PRO A 1 83 ? -3.228 -2.651 12.362 1.00 98.00 83 PRO A C 1
ATOM 620 O O . PRO A 1 83 ? -2.482 -1.991 13.082 1.00 98.00 83 PRO A O 1
ATOM 623 N N . ALA A 1 84 ? -3.933 -2.109 11.366 1.00 97.69 84 ALA A N 1
ATOM 624 C CA . ALA A 1 84 ? -3.983 -0.681 11.011 1.00 97.69 84 ALA A CA 1
ATOM 625 C C . ALA A 1 84 ? -5.363 -0.286 10.487 1.00 97.69 84 ALA A C 1
ATOM 627 O O . ALA A 1 84 ? -6.072 -1.167 10.006 1.00 97.69 84 ALA A O 1
ATOM 628 N N . LEU A 1 85 ? -5.699 1.007 10.443 1.00 97.56 85 LEU A N 1
ATOM 629 C CA . LEU A 1 85 ? -6.782 1.479 9.578 1.00 97.56 85 LEU A CA 1
ATOM 630 C C . LEU A 1 85 ? -6.221 2.106 8.298 1.00 97.56 85 LEU A C 1
ATOM 632 O O . LEU A 1 85 ? -5.374 2.997 8.333 1.00 97.56 85 LEU A O 1
ATOM 636 N N . LEU A 1 86 ? -6.738 1.648 7.159 1.00 97.88 86 LEU A N 1
ATOM 637 C CA . LEU A 1 86 ? -6.642 2.359 5.889 1.00 97.88 86 LEU A CA 1
ATOM 638 C C . LEU A 1 86 ? -7.873 3.247 5.760 1.00 97.88 86 LEU A C 1
ATOM 640 O O . LEU A 1 86 ? -8.996 2.750 5.821 1.00 97.88 86 LEU A O 1
ATOM 644 N N . ARG A 1 87 ? -7.670 4.548 5.596 1.00 96.75 87 ARG A N 1
ATOM 645 C CA . ARG A 1 87 ? -8.750 5.529 5.478 1.00 96.75 87 ARG A CA 1
ATOM 646 C C . ARG A 1 87 ? -8.799 6.061 4.061 1.00 96.75 87 ARG A C 1
ATOM 648 O O . ARG A 1 87 ? -7.749 6.358 3.504 1.00 96.75 87 ARG A O 1
ATOM 655 N N . PHE A 1 88 ? -10.007 6.202 3.538 1.00 97.06 88 PHE A N 1
ATOM 656 C CA . PHE A 1 88 ? -10.322 6.877 2.291 1.00 97.06 88 PHE A CA 1
ATOM 657 C C . PHE A 1 88 ? -10.975 8.213 2.632 1.00 97.06 88 PHE A C 1
ATOM 659 O O . PHE A 1 88 ? -11.987 8.254 3.336 1.00 97.06 88 PHE A O 1
ATOM 666 N N . VAL A 1 89 ? -10.376 9.303 2.172 1.00 95.06 89 VAL A N 1
ATOM 667 C CA . VAL A 1 89 ? -10.780 10.672 2.499 1.00 95.06 89 VAL A CA 1
ATOM 668 C C . VAL A 1 89 ? -11.041 11.451 1.219 1.00 95.06 89 VAL A C 1
ATOM 670 O O . VAL A 1 89 ? -10.425 11.189 0.181 1.00 95.06 89 VAL A O 1
ATOM 673 N N . GLN A 1 90 ? -11.950 12.416 1.299 1.00 92.56 90 GLN A N 1
ATOM 674 C CA . GLN A 1 90 ? -12.184 13.331 0.189 1.00 92.56 90 GLN A CA 1
ATOM 675 C C . GLN A 1 90 ? -10.940 14.207 -0.037 1.00 92.56 90 GLN A C 1
ATOM 677 O O . GLN A 1 90 ? -10.327 14.663 0.937 1.00 92.56 90 GLN A O 1
ATOM 682 N N . PRO A 1 91 ? -10.538 14.456 -1.295 1.00 88.38 91 PRO A N 1
ATOM 683 C CA . PRO A 1 91 ? -9.512 15.446 -1.575 1.00 88.38 91 PRO A CA 1
ATOM 684 C C . PRO A 1 91 ? -9.989 16.835 -1.115 1.00 88.38 91 PRO A C 1
ATOM 686 O O . PRO A 1 91 ? -11.194 17.107 -1.113 1.00 88.38 91 PRO A O 1
ATOM 689 N N . PRO A 1 92 ? -9.071 17.732 -0.719 1.00 82.94 92 PRO A N 1
ATOM 690 C CA . PRO A 1 92 ? -9.449 19.085 -0.345 1.00 82.94 92 PRO A CA 1
ATOM 691 C C . PRO A 1 92 ? -10.087 19.825 -1.535 1.00 82.94 92 PRO A C 1
ATOM 693 O O . PRO A 1 92 ? -9.771 19.514 -2.691 1.00 82.94 92 PRO A O 1
ATOM 696 N N . PRO A 1 93 ? -10.959 20.819 -1.276 1.00 79.88 93 PRO A N 1
ATOM 697 C CA . PRO A 1 93 ? -11.490 21.687 -2.319 1.00 79.88 93 PRO A CA 1
ATOM 698 C C . PRO A 1 93 ? -10.371 22.305 -3.167 1.00 79.88 93 PRO A C 1
ATOM 700 O O . PRO A 1 93 ? -9.274 22.590 -2.679 1.00 79.88 93 PRO A O 1
ATOM 703 N N . GLN A 1 94 ? -10.642 22.526 -4.455 1.00 72.44 94 GLN A N 1
ATOM 704 C CA . GLN A 1 94 ? -9.660 23.117 -5.367 1.00 72.44 94 GLN A CA 1
ATOM 705 C C . GLN A 1 94 ? -9.175 24.478 -4.842 1.00 72.44 94 GLN A C 1
ATOM 707 O O . GLN A 1 94 ? -9.975 25.382 -4.623 1.00 72.44 94 GLN A O 1
ATOM 712 N N . GLY A 1 95 ? -7.856 24.622 -4.686 1.00 63.38 95 GLY A N 1
ATOM 713 C CA . GLY A 1 95 ? -7.221 25.852 -4.201 1.00 63.38 95 GLY A CA 1
ATOM 714 C C . GLY A 1 95 ? -6.898 25.865 -2.705 1.00 63.38 95 GLY A C 1
ATOM 715 O O . GLY A 1 95 ? -6.200 26.774 -2.262 1.00 63.38 95 GLY A O 1
ATOM 716 N N . GLU A 1 96 ? -7.320 24.853 -1.942 1.00 66.94 96 GLU A N 1
ATOM 717 C CA . GLU A 1 96 ? -6.982 24.716 -0.524 1.00 66.94 96 GLU A CA 1
ATOM 718 C C . GLU A 1 96 ? -5.916 23.634 -0.316 1.00 66.94 96 GLU A C 1
ATOM 720 O O . GLU A 1 96 ? -6.112 22.457 -0.621 1.00 66.94 96 GLU A O 1
ATOM 725 N N . ALA A 1 97 ? -4.765 24.025 0.231 1.00 61.84 97 ALA A N 1
ATOM 726 C CA . ALA A 1 97 ? -3.796 23.070 0.748 1.00 61.84 97 ALA A CA 1
ATOM 727 C C . ALA A 1 97 ? -4.187 22.722 2.188 1.00 61.84 97 ALA A C 1
ATOM 729 O O . ALA A 1 97 ? -4.207 23.599 3.051 1.00 61.84 97 ALA A O 1
ATOM 730 N N . ARG A 1 98 ? -4.470 21.446 2.478 1.00 63.16 98 ARG A N 1
ATOM 731 C CA . ARG A 1 98 ? -4.483 20.992 3.873 1.00 63.16 98 ARG A CA 1
ATOM 732 C C . ARG A 1 98 ? -3.045 20.954 4.356 1.00 63.16 98 ARG A C 1
ATOM 734 O O . ARG A 1 98 ? -2.230 20.193 3.834 1.00 63.16 98 ARG A O 1
ATOM 741 N N . GLU A 1 99 ? -2.728 21.787 5.339 1.00 55.84 99 GLU A N 1
ATOM 742 C CA . GLU A 1 99 ? -1.479 21.636 6.072 1.00 55.84 99 GLU A CA 1
ATOM 743 C C . GLU A 1 99 ? -1.442 20.234 6.693 1.00 55.84 99 GLU A C 1
ATOM 745 O O . GLU A 1 99 ? -2.441 19.750 7.230 1.00 55.84 99 GLU A O 1
ATOM 750 N N . ALA A 1 100 ? -0.280 19.581 6.627 1.00 51.25 100 ALA A N 1
ATOM 751 C CA . ALA A 1 100 ? -0.020 18.238 7.149 1.00 51.25 100 ALA A CA 1
ATOM 752 C C . ALA A 1 100 ? -0.081 18.135 8.690 1.00 51.25 100 ALA A C 1
ATOM 754 O O . ALA A 1 100 ? 0.577 17.294 9.301 1.00 51.25 100 ALA A O 1
ATOM 755 N N . ALA A 1 101 ? -0.874 18.981 9.351 1.00 51.03 101 ALA A N 1
ATOM 756 C CA . ALA A 1 101 ? -1.257 18.778 10.734 1.00 51.03 101 ALA A CA 1
ATOM 757 C C . ALA A 1 101 ? -2.115 17.503 10.794 1.00 51.03 101 ALA A C 1
ATOM 759 O O . ALA A 1 101 ? -3.289 17.497 10.426 1.00 51.03 101 ALA A O 1
ATOM 760 N N . SER A 1 102 ? -1.468 16.419 11.225 1.00 54.88 102 SER A N 1
ATOM 761 C CA . SER A 1 102 ? -1.845 14.991 11.216 1.00 54.88 102 SER A CA 1
ATOM 762 C C . SER A 1 102 ? -3.286 14.575 11.590 1.00 54.88 102 SER A C 1
ATOM 764 O O . SER A 1 102 ? -3.625 13.401 11.450 1.00 54.88 102 SER A O 1
ATOM 766 N N . GLY A 1 103 ? -4.165 15.493 11.998 1.00 58.75 103 GLY A N 1
ATOM 767 C CA . GLY A 1 103 ? -5.588 15.239 12.257 1.00 58.75 103 GLY A CA 1
ATOM 768 C C . GLY A 1 103 ? -6.558 15.763 11.188 1.00 58.75 103 GLY A C 1
ATOM 769 O O . GLY A 1 103 ? -7.585 15.132 10.950 1.00 58.75 103 GLY A O 1
ATOM 770 N N . ALA A 1 104 ? -6.246 16.872 10.506 1.00 68.00 104 ALA A N 1
ATOM 771 C CA . ALA A 1 104 ? -7.198 17.557 9.616 1.00 68.00 104 ALA A CA 1
ATOM 772 C C . ALA A 1 104 ? -7.539 16.741 8.359 1.00 68.00 104 ALA A C 1
ATOM 774 O O . ALA A 1 104 ? -8.652 16.793 7.836 1.00 68.00 104 ALA A O 1
ATOM 775 N N . TRP A 1 105 ? -6.587 15.936 7.890 1.00 72.12 105 TRP A N 1
ATOM 776 C CA . TRP A 1 105 ? -6.770 15.052 6.744 1.00 72.12 105 TRP A CA 1
ATOM 777 C C . TRP A 1 105 ? -7.903 14.042 6.922 1.00 72.12 105 TRP A C 1
ATOM 779 O O . TRP A 1 105 ? -8.557 13.690 5.948 1.00 72.12 105 TRP A O 1
ATOM 789 N N . TYR A 1 106 ? -8.151 13.599 8.154 1.00 81.62 106 TYR A N 1
ATOM 790 C CA . TYR A 1 106 ? -9.089 12.516 8.439 1.00 81.62 106 TYR A CA 1
ATOM 791 C C . TYR A 1 106 ? -10.461 12.993 8.921 1.00 81.62 106 TYR A C 1
ATOM 793 O O . TYR A 1 106 ? -11.327 12.153 9.167 1.00 81.62 106 TYR A O 1
ATOM 801 N N . ALA A 1 107 ? -10.678 14.309 9.019 1.00 81.12 107 ALA A N 1
ATOM 802 C CA . ALA A 1 107 ? -11.983 14.877 9.359 1.00 81.12 107 ALA A CA 1
ATOM 803 C C . ALA A 1 107 ? -13.068 14.460 8.348 1.00 81.12 107 ALA A C 1
ATOM 805 O O . ALA A 1 107 ? -14.175 14.113 8.745 1.00 81.12 107 ALA A O 1
ATOM 806 N N . ASP A 1 108 ? -12.712 14.385 7.062 1.00 83.56 108 ASP A N 1
ATOM 807 C CA . ASP A 1 108 ? -13.621 14.018 5.965 1.00 83.56 108 ASP A CA 1
ATOM 808 C C . ASP A 1 108 ? -13.373 12.586 5.484 1.00 83.56 108 ASP A C 1
ATOM 810 O O . ASP A 1 108 ? -13.225 12.307 4.289 1.00 83.56 108 ASP A O 1
ATOM 814 N N . THR A 1 109 ? -13.275 11.661 6.440 1.00 92.94 109 THR A N 1
ATOM 815 C CA . THR A 1 109 ? -13.179 10.231 6.138 1.00 92.94 109 THR A CA 1
ATOM 816 C C . THR A 1 109 ? -14.494 9.751 5.530 1.00 92.94 109 THR A C 1
ATOM 818 O O . THR A 1 109 ? -15.518 9.693 6.205 1.00 92.94 109 THR A O 1
ATOM 821 N N . ALA A 1 110 ? -14.454 9.362 4.255 1.00 95.06 110 ALA A N 1
ATOM 822 C CA . ALA A 1 110 ? -15.589 8.759 3.567 1.00 95.06 110 ALA A CA 1
ATOM 823 C C . ALA A 1 110 ? -15.798 7.309 4.032 1.00 95.06 110 ALA A C 1
ATOM 825 O O . ALA A 1 110 ? -16.918 6.896 4.328 1.00 95.06 110 ALA A O 1
ATOM 826 N N . ALA A 1 111 ? -14.705 6.550 4.143 1.00 96.62 111 ALA A N 1
ATOM 827 C CA . ALA A 1 111 ? -14.709 5.169 4.611 1.00 96.62 111 ALA A CA 1
ATOM 828 C C . ALA A 1 111 ? -13.351 4.781 5.205 1.00 96.62 111 ALA A C 1
ATOM 830 O O . ALA A 1 111 ? -12.314 5.344 4.856 1.00 96.62 111 ALA A O 1
ATOM 831 N N . SER A 1 112 ? -13.333 3.767 6.063 1.00 97.25 112 SER A N 1
ATOM 832 C CA . SER A 1 112 ? -12.107 3.134 6.543 1.00 97.25 112 SER A CA 1
ATOM 833 C C . SER A 1 112 ? -12.219 1.614 6.579 1.00 97.25 112 SER A C 1
ATOM 835 O O . SER A 1 112 ? -13.302 1.040 6.709 1.00 97.25 112 SER A O 1
ATOM 837 N N . LEU A 1 113 ? -11.068 0.955 6.467 1.00 98.31 113 LEU A N 1
ATOM 838 C CA . LEU A 1 113 ? -10.914 -0.489 6.566 1.00 98.31 113 LEU A CA 1
ATOM 839 C C . LEU A 1 113 ? -9.928 -0.824 7.679 1.00 98.31 113 LEU A C 1
ATOM 841 O O . LEU A 1 113 ? -8.800 -0.332 7.665 1.00 98.31 113 LEU A O 1
ATOM 845 N N . VAL A 1 114 ? -10.309 -1.716 8.592 1.00 98.25 114 VAL A N 1
ATOM 846 C CA . VAL A 1 114 ? -9.349 -2.366 9.491 1.00 98.25 114 VAL A CA 1
ATOM 847 C C . VAL A 1 114 ? -8.589 -3.420 8.713 1.00 98.25 114 VAL A C 1
ATOM 849 O O . VAL A 1 114 ? -9.174 -4.317 8.103 1.00 98.25 114 VAL A O 1
ATOM 852 N N . LEU A 1 115 ? -7.272 -3.316 8.759 1.00 98.50 115 LEU A N 1
A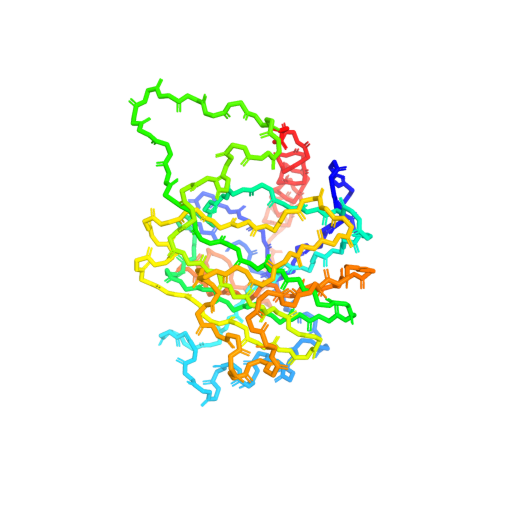TOM 853 C CA . LEU A 1 115 ? -6.335 -4.198 8.099 1.00 98.50 115 LEU A CA 1
ATOM 854 C C . LEU A 1 115 ? -5.680 -5.111 9.132 1.00 98.50 115 LEU A C 1
ATOM 856 O O . LEU A 1 115 ? -4.591 -4.815 9.622 1.00 98.50 115 LEU A O 1
ATOM 860 N N . ASN A 1 116 ? -6.336 -6.223 9.462 1.00 98.44 116 ASN A N 1
ATOM 861 C CA . ASN A 1 116 ? -5.761 -7.240 10.345 1.00 98.44 116 ASN A CA 1
ATOM 862 C C . ASN A 1 116 ? -4.489 -7.865 9.739 1.00 98.44 116 ASN A C 1
ATOM 864 O O . ASN A 1 116 ? -4.342 -7.913 8.511 1.00 98.44 116 ASN A O 1
ATOM 868 N N . PRO A 1 117 ? -3.582 -8.413 10.562 1.00 98.31 117 PRO A N 1
ATOM 869 C CA . PRO A 1 117 ? -2.479 -9.228 10.063 1.00 98.31 117 PRO A CA 1
ATOM 870 C C . PRO A 1 117 ? -3.002 -10.405 9.224 1.00 98.31 117 PRO A C 1
ATOM 872 O O . PRO A 1 117 ? -3.907 -11.123 9.638 1.00 98.31 117 PRO A O 1
ATOM 875 N N . GLY A 1 118 ? -2.457 -10.579 8.021 1.00 97.50 118 GLY A N 1
ATOM 876 C CA . GLY A 1 118 ? -2.898 -11.570 7.036 1.00 97.50 118 GLY A CA 1
ATOM 877 C C . GLY A 1 118 ? -4.094 -11.145 6.175 1.00 97.50 118 GLY A C 1
ATOM 878 O O . GLY A 1 118 ? -4.473 -11.888 5.272 1.00 97.50 118 GLY A O 1
ATOM 879 N N . SER A 1 119 ? -4.682 -9.967 6.408 1.00 98.00 119 SER A N 1
ATOM 880 C CA . SER A 1 119 ? -5.788 -9.465 5.584 1.00 98.00 119 SER A CA 1
ATOM 881 C C . SER A 1 119 ? -5.312 -8.941 4.228 1.00 98.00 119 SER A C 1
ATOM 883 O O . SER A 1 119 ? -4.234 -8.349 4.111 1.00 98.00 119 SER A O 1
ATOM 885 N N . LEU A 1 120 ? -6.155 -9.130 3.213 1.00 97.38 120 LEU A N 1
ATOM 886 C CA . LEU A 1 120 ? -5.996 -8.573 1.875 1.00 97.38 120 LEU A CA 1
ATOM 887 C C . LEU A 1 120 ? -7.129 -7.575 1.617 1.00 97.38 120 LEU A C 1
ATOM 889 O O . LEU A 1 120 ? -8.287 -7.976 1.528 1.00 97.38 120 LEU A O 1
ATOM 893 N N . ALA A 1 121 ? -6.795 -6.294 1.474 1.00 97.81 121 ALA A N 1
ATOM 894 C CA . ALA A 1 121 ? -7.739 -5.271 1.038 1.00 97.81 121 ALA A CA 1
ATOM 895 C C . ALA A 1 121 ? -7.612 -5.045 -0.470 1.00 97.81 121 ALA A C 1
ATOM 897 O O . ALA A 1 121 ? -6.504 -4.905 -0.982 1.00 97.81 121 ALA A O 1
ATOM 898 N N . LEU A 1 122 ? -8.744 -4.999 -1.167 1.00 97.19 122 LEU A N 1
ATOM 899 C CA . LEU A 1 122 ? -8.843 -4.662 -2.584 1.00 97.19 122 LEU A CA 1
ATOM 900 C C . LEU A 1 122 ? -9.729 -3.427 -2.701 1.00 97.19 122 LEU A C 1
ATOM 902 O O . LEU A 1 122 ? -10.838 -3.429 -2.171 1.00 97.19 122 LEU A O 1
ATOM 906 N N . PHE A 1 123 ? -9.247 -2.389 -3.374 1.00 97.06 123 PHE A N 1
ATOM 907 C CA . PHE A 1 123 ? -10.045 -1.202 -3.673 1.00 97.06 123 PHE A CA 1
ATOM 908 C C . PHE A 1 123 ? -9.855 -0.791 -5.131 1.00 97.06 123 PHE A C 1
ATOM 910 O O . PHE A 1 123 ? -8.796 -1.028 -5.719 1.00 97.06 123 PHE A O 1
ATOM 917 N N . ALA A 1 124 ? -10.918 -0.242 -5.711 1.00 96.00 124 ALA A N 1
ATOM 918 C CA . ALA A 1 124 ? -11.063 0.029 -7.133 1.00 96.00 124 ALA A CA 1
ATOM 919 C C . ALA A 1 124 ? -12.026 1.200 -7.364 1.00 96.00 124 ALA A C 1
ATOM 921 O O . ALA A 1 124 ? -12.713 1.628 -6.431 1.00 96.00 124 ALA A O 1
ATOM 922 N N . ASP A 1 125 ? -12.101 1.648 -8.616 1.00 92.88 125 ASP A N 1
ATOM 923 C CA . ASP A 1 125 ? -13.095 2.605 -9.107 1.00 92.88 125 ASP A CA 1
ATOM 924 C C . ASP A 1 125 ? -13.074 3.896 -8.268 1.00 92.88 125 ASP A C 1
ATOM 926 O O . ASP A 1 125 ? -12.003 4.452 -8.037 1.00 92.88 125 ASP A O 1
ATOM 930 N N . GLU A 1 126 ? -14.212 4.364 -7.747 1.00 92.88 126 GLU A N 1
ATOM 931 C CA . GLU A 1 126 ? -14.306 5.616 -6.979 1.00 92.88 126 GLU A CA 1
ATOM 932 C C . GLU A 1 126 ? -13.322 5.685 -5.796 1.00 92.88 126 GLU A C 1
ATOM 934 O O . GLU A 1 126 ? -12.725 6.733 -5.543 1.00 92.88 126 GLU A O 1
ATOM 939 N N . ALA A 1 127 ? -13.086 4.561 -5.109 1.00 95.62 127 ALA A N 1
ATOM 940 C CA . ALA A 1 127 ? -12.143 4.511 -3.993 1.00 95.62 127 ALA A CA 1
ATOM 941 C C . ALA A 1 127 ? -10.680 4.708 -4.428 1.00 95.62 127 ALA A C 1
ATOM 943 O O . ALA A 1 127 ? -9.850 5.093 -3.607 1.00 95.62 127 ALA A O 1
ATOM 944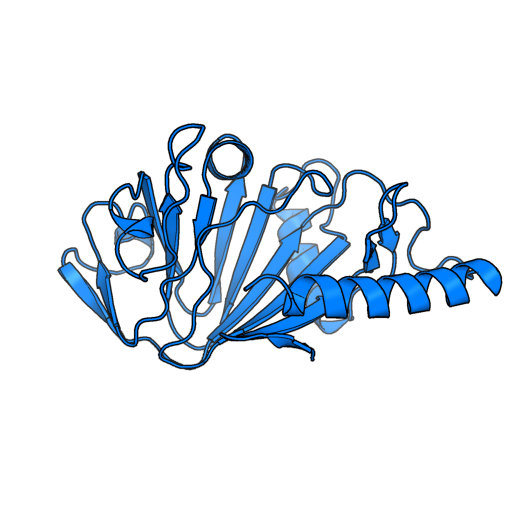 N N . TYR A 1 128 ? -10.358 4.424 -5.693 1.00 95.69 128 TYR A N 1
ATOM 945 C CA . TYR A 1 128 ? -9.035 4.635 -6.279 1.00 95.69 128 TYR A CA 1
ATOM 946 C C . TYR A 1 128 ? -8.930 5.992 -6.992 1.00 95.69 128 TYR A C 1
ATOM 948 O O . TYR A 1 128 ? -7.920 6.680 -6.851 1.00 95.69 128 TYR A O 1
ATOM 956 N N . ASP A 1 129 ? -9.947 6.357 -7.775 1.00 93.38 129 ASP A N 1
ATOM 957 C CA . ASP A 1 129 ? -9.906 7.496 -8.696 1.00 93.38 129 ASP A CA 1
ATOM 958 C C . ASP A 1 129 ? -10.250 8.827 -8.014 1.00 93.38 129 ASP A C 1
ATOM 960 O O . ASP A 1 129 ? -9.653 9.857 -8.337 1.00 93.38 129 ASP A O 1
ATOM 964 N N . SER A 1 130 ? -11.202 8.811 -7.076 1.00 93.50 130 SER A N 1
ATOM 965 C CA . SER A 1 130 ? -11.783 10.029 -6.496 1.00 93.50 130 SER A CA 1
ATOM 966 C C . SER A 1 130 ? -11.320 10.305 -5.068 1.00 93.50 130 SER A C 1
ATOM 968 O O . SER A 1 130 ? -11.330 11.457 -4.639 1.00 93.50 130 SER A O 1
ATOM 970 N N . LEU A 1 131 ? -10.928 9.270 -4.320 1.00 95.25 131 LEU A N 1
ATOM 971 C CA . LEU A 1 131 ? -10.543 9.386 -2.913 1.00 95.25 131 LEU A CA 1
ATOM 972 C C . LEU A 1 131 ? -9.026 9.317 -2.730 1.00 95.25 131 LEU A C 1
ATOM 974 O O . LEU A 1 131 ? -8.313 8.597 -3.428 1.00 95.25 131 LEU A O 1
ATOM 978 N N . LEU A 1 132 ? -8.530 10.037 -1.727 1.00 95.38 132 LEU A N 1
ATOM 979 C CA . LEU A 1 132 ? -7.170 9.863 -1.230 1.00 95.38 132 LEU A CA 1
ATOM 980 C C . LEU A 1 132 ? -7.169 8.775 -0.164 1.00 95.38 132 LEU A C 1
ATOM 982 O O . LEU A 1 132 ? -8.114 8.680 0.617 1.00 95.38 132 LEU A O 1
ATOM 986 N N . HIS A 1 133 ? -6.098 7.989 -0.079 1.00 96.25 133 HIS A N 1
ATOM 987 C CA . HIS A 1 133 ? -5.986 6.951 0.937 1.00 96.25 133 HIS A CA 1
ATOM 988 C C . HIS A 1 133 ? -4.714 7.073 1.769 1.00 96.25 133 HIS A C 1
ATOM 990 O O . HIS A 1 133 ? -3.650 7.443 1.273 1.00 96.25 133 HIS A O 1
ATOM 996 N N . GLY A 1 134 ? -4.828 6.772 3.060 1.00 95.44 134 GLY A N 1
ATOM 997 C CA . GLY A 1 134 ? -3.744 6.952 4.019 1.00 95.44 134 GLY A CA 1
ATOM 998 C C . GLY A 1 134 ? -3.873 6.064 5.248 1.00 95.44 134 GLY A C 1
ATOM 999 O O . GLY A 1 134 ? -4.913 5.454 5.503 1.00 95.44 134 GLY A O 1
ATOM 1000 N N . VAL A 1 135 ? -2.785 5.998 6.008 1.00 95.56 135 VAL A N 1
ATOM 1001 C CA . VAL A 1 135 ? -2.711 5.327 7.308 1.00 95.56 135 VAL A CA 1
ATOM 1002 C C . VAL A 1 135 ? -2.187 6.347 8.305 1.00 95.56 135 VAL A C 1
ATOM 1004 O O . VAL A 1 135 ? -1.093 6.881 8.119 1.00 95.56 135 VAL A O 1
ATOM 1007 N N . ALA A 1 136 ? -2.949 6.621 9.360 1.00 93.50 136 ALA A N 1
ATOM 1008 C CA . ALA A 1 136 ? -2.583 7.638 10.336 1.00 93.50 136 ALA A CA 1
ATOM 1009 C C . ALA A 1 136 ? -1.299 7.267 11.104 1.00 93.50 136 ALA A C 1
ATOM 1011 O O . ALA A 1 136 ? -1.068 6.105 11.446 1.00 93.50 136 ALA A O 1
ATOM 1012 N N . ALA A 1 137 ? -0.471 8.276 11.384 1.00 93.88 137 ALA A N 1
ATOM 1013 C CA . ALA A 1 137 ? 0.746 8.161 12.184 1.00 93.88 137 ALA A CA 1
ATOM 1014 C C . ALA A 1 137 ? 0.412 8.269 13.685 1.00 93.88 137 ALA A C 1
ATOM 1016 O O . ALA A 1 137 ? 0.664 9.286 14.327 1.00 93.88 137 ALA A O 1
ATOM 1017 N N . VAL A 1 138 ? -0.225 7.229 14.226 1.00 93.62 138 VAL A N 1
ATOM 1018 C CA . VAL A 1 138 ? -0.706 7.163 15.618 1.00 93.62 138 VAL A CA 1
ATOM 1019 C C . VAL A 1 138 ? -0.351 5.810 16.241 1.00 93.62 138 VAL A C 1
ATOM 1021 O O . VAL A 1 138 ? -0.281 4.827 15.505 1.00 93.62 138 VAL A O 1
ATOM 1024 N N . PRO A 1 139 ? -0.113 5.729 17.563 1.00 96.00 139 PRO A N 1
ATOM 1025 C CA . PRO A 1 139 ? 0.184 4.465 18.243 1.00 96.00 139 PRO A CA 1
ATOM 1026 C C . PRO A 1 139 ? -1.061 3.599 18.469 1.00 96.00 139 PRO A C 1
ATOM 1028 O O . PRO A 1 139 ? -0.950 2.391 18.661 1.00 96.00 139 PRO A O 1
ATOM 1031 N N . GLU A 1 140 ? -2.242 4.205 18.445 1.00 96.38 140 GLU A N 1
ATOM 1032 C CA . GLU A 1 140 ? -3.533 3.544 18.578 1.00 96.38 140 GLU A CA 1
ATOM 1033 C C . GLU A 1 140 ? -4.624 4.398 17.931 1.00 96.38 140 GLU A C 1
ATOM 1035 O O . GLU A 1 140 ? -4.469 5.611 17.777 1.00 96.38 140 GLU A O 1
ATOM 1040 N N . GLU A 1 141 ? -5.712 3.762 17.513 1.00 94.56 141 GLU A N 1
ATOM 1041 C CA . GLU A 1 141 ? -6.867 4.444 16.932 1.00 94.56 141 GLU A CA 1
ATOM 1042 C C . GLU A 1 141 ? -8.161 3.667 17.179 1.00 94.56 141 GLU A C 1
ATOM 1044 O O . GLU A 1 141 ? -8.163 2.438 17.214 1.00 94.56 141 GLU A O 1
ATOM 1049 N N . GLU A 1 142 ? -9.269 4.384 17.349 1.00 95.31 142 GLU A N 1
ATOM 1050 C CA . GLU A 1 142 ? -10.583 3.786 17.581 1.00 95.31 142 GLU A CA 1
ATOM 1051 C C . GLU A 1 142 ? -11.247 3.332 16.270 1.00 95.31 142 GLU A C 1
ATOM 1053 O O . GLU A 1 142 ? -11.162 3.996 15.231 1.00 95.31 142 GLU A O 1
ATOM 1058 N N . ILE A 1 143 ? -11.977 2.218 16.331 1.00 95.50 143 ILE A N 1
ATOM 1059 C CA . ILE A 1 143 ? -12.919 1.779 15.304 1.00 95.50 143 ILE A CA 1
ATOM 1060 C C . ILE A 1 143 ? -14.122 2.721 15.276 1.00 95.50 143 ILE A C 1
ATOM 1062 O O . ILE A 1 143 ? -15.149 2.491 15.920 1.00 95.50 143 ILE A O 1
ATOM 1066 N N . GLY A 1 144 ? -13.983 3.778 14.480 1.00 90.00 144 GLY A N 1
ATOM 1067 C CA . GLY A 1 144 ? -15.036 4.758 14.250 1.00 90.00 144 GLY A CA 1
ATOM 1068 C C . GLY A 1 144 ? -16.156 4.249 13.337 1.00 90.00 144 GLY A C 1
ATOM 1069 O O . GLY A 1 144 ? -16.030 3.232 12.647 1.00 90.00 144 GLY A O 1
ATOM 1070 N N . GLN A 1 145 ? -17.242 5.023 13.275 1.00 91.62 145 GLN A N 1
ATOM 1071 C CA . GLN A 1 145 ? -18.453 4.724 12.496 1.00 91.62 145 GLN A CA 1
ATOM 1072 C C . GLN A 1 145 ? -18.210 4.495 10.992 1.00 91.62 145 GLN A C 1
ATOM 1074 O O . GLN A 1 145 ? -18.940 3.731 10.366 1.00 91.62 145 GLN A O 1
ATOM 1079 N N . HIS A 1 146 ? -17.163 5.105 10.425 1.00 94.38 146 HIS A N 1
ATOM 1080 C CA . HIS A 1 146 ? -16.793 4.979 9.009 1.00 94.38 146 HIS A CA 1
ATOM 1081 C C . HIS A 1 146 ? -16.049 3.675 8.685 1.00 94.38 146 HIS A C 1
ATOM 1083 O O . HIS A 1 146 ? -15.728 3.421 7.526 1.00 94.38 146 HIS A O 1
ATOM 1089 N N . THR A 1 147 ? -15.788 2.832 9.688 1.00 97.12 147 THR A N 1
ATOM 1090 C CA . THR A 1 147 ? -15.101 1.553 9.505 1.00 97.12 147 THR A CA 1
ATOM 1091 C C . THR A 1 147 ? -16.058 0.506 8.953 1.00 97.12 147 THR A C 1
ATOM 1093 O O . THR A 1 147 ? -16.777 -0.166 9.701 1.00 97.12 147 THR A O 1
ATOM 1096 N N . VAL A 1 148 ? -16.064 0.363 7.629 1.00 97.31 148 VAL A N 1
ATOM 1097 C CA . VAL A 1 148 ? -17.092 -0.402 6.908 1.00 97.31 148 VAL A CA 1
ATOM 1098 C C . VAL A 1 148 ? -16.923 -1.913 7.035 1.00 97.31 148 VAL A C 1
ATOM 1100 O O . VAL A 1 148 ? -17.901 -2.647 6.955 1.00 97.31 148 VAL A O 1
ATOM 1103 N N . ASN A 1 149 ? -15.702 -2.400 7.274 1.00 97.81 149 ASN A N 1
ATOM 1104 C CA . ASN A 1 149 ? -15.419 -3.834 7.371 1.00 97.81 149 ASN A CA 1
ATOM 1105 C C . ASN A 1 149 ? -15.313 -4.354 8.814 1.00 97.81 149 ASN A C 1
ATOM 1107 O O . ASN A 1 149 ? -14.874 -5.488 8.994 1.00 97.81 149 ASN A O 1
ATOM 1111 N N . ARG A 1 150 ? -15.676 -3.561 9.837 1.00 96.75 150 ARG A N 1
ATOM 1112 C CA . ARG A 1 150 ? -15.421 -3.901 11.253 1.00 96.75 150 ARG A CA 1
ATOM 1113 C C . ARG A 1 150 ? -15.963 -5.278 11.651 1.00 96.75 150 ARG A C 1
ATOM 1115 O O . ARG A 1 150 ? -15.251 -6.047 12.284 1.00 96.75 150 ARG A O 1
ATOM 1122 N N . GLU A 1 151 ? -17.176 -5.620 11.213 1.00 95.94 151 GLU A N 1
ATOM 1123 C CA . GLU A 1 151 ? -17.832 -6.887 11.563 1.00 95.94 151 GLU A CA 1
ATOM 1124 C C . GLU A 1 151 ? -17.098 -8.069 10.928 1.00 95.94 151 GLU A C 1
ATOM 1126 O O . GLU A 1 151 ? -16.712 -9.007 11.622 1.00 95.94 151 GLU A O 1
ATOM 1131 N N . ALA A 1 152 ? -16.801 -7.977 9.628 1.00 96.50 152 ALA A N 1
ATOM 1132 C CA . ALA A 1 152 ? -16.018 -8.982 8.910 1.00 96.50 152 ALA A CA 1
ATOM 1133 C C . ALA A 1 152 ? -14.577 -9.104 9.440 1.00 96.50 152 ALA A C 1
ATOM 1135 O O . ALA A 1 152 ? -13.977 -10.175 9.377 1.00 96.50 152 ALA A O 1
ATOM 1136 N N . ALA A 1 153 ? -14.020 -8.014 9.970 1.00 96.31 153 ALA A N 1
ATOM 1137 C CA . ALA A 1 153 ? -12.698 -7.978 10.581 1.00 96.31 153 ALA A CA 1
ATOM 1138 C C . ALA A 1 153 ? -12.698 -8.408 12.062 1.00 96.31 153 ALA A C 1
ATOM 1140 O O . ALA A 1 153 ? -11.622 -8.485 12.655 1.00 96.31 153 ALA A O 1
ATOM 1141 N N . GLY A 1 154 ? -13.860 -8.700 12.658 1.00 96.81 154 GLY A N 1
ATOM 1142 C CA . GLY A 1 154 ? -13.976 -9.154 14.046 1.00 96.81 154 GLY A CA 1
ATOM 1143 C C . GLY A 1 154 ? -13.758 -8.061 15.096 1.00 96.81 154 GLY A C 1
ATOM 1144 O O . GLY A 1 154 ? -13.329 -8.369 16.205 1.00 96.81 154 GLY A O 1
ATOM 1145 N N . TRP A 1 155 ? -14.034 -6.798 14.763 1.00 97.00 155 TRP A N 1
ATOM 1146 C CA . TRP A 1 155 ? -13.864 -5.660 15.667 1.00 97.00 155 TRP A CA 1
ATOM 1147 C C . TRP A 1 155 ? -15.208 -5.054 16.093 1.00 97.00 155 TRP A C 1
ATOM 1149 O O . TRP A 1 155 ? -16.019 -4.702 15.227 1.00 97.00 155 TRP A O 1
ATOM 1159 N N . PRO A 1 156 ? -15.453 -4.874 17.406 1.00 95.81 156 PRO A N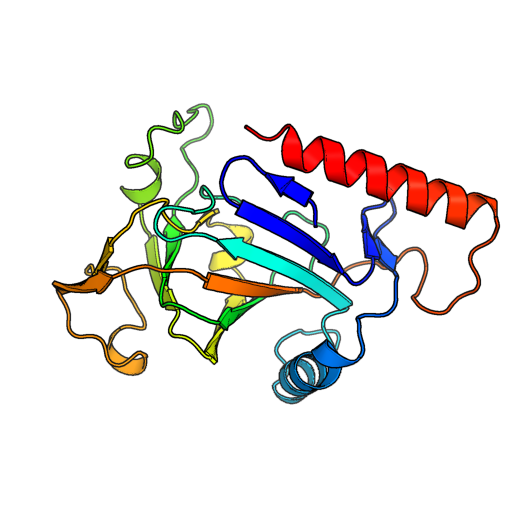 1
ATOM 1160 C CA . PRO A 1 156 ? -16.627 -4.149 17.870 1.00 95.81 156 PRO A CA 1
ATOM 1161 C C . PRO A 1 156 ? -16.511 -2.648 17.570 1.00 95.81 156 PRO A C 1
ATOM 1163 O O . PRO A 1 156 ? -15.416 -2.096 17.444 1.00 95.81 156 PRO A O 1
ATOM 1166 N N . ALA A 1 157 ? -17.657 -1.975 17.457 1.00 94.12 157 ALA A N 1
ATOM 1167 C CA . ALA A 1 157 ? -17.694 -0.518 17.342 1.00 94.12 157 ALA A CA 1
ATOM 1168 C C . ALA A 1 157 ? -17.103 0.133 18.605 1.00 94.12 157 ALA A C 1
ATOM 1170 O O . ALA A 1 157 ? -17.371 -0.331 19.713 1.00 94.12 157 ALA A O 1
ATOM 1171 N N . GLY A 1 158 ? -16.295 1.183 18.433 1.00 95.56 158 GLY A N 1
ATOM 1172 C CA . GLY A 1 158 ? -15.614 1.861 19.540 1.00 95.56 158 GLY A CA 1
ATOM 1173 C C . GLY A 1 158 ? -14.414 1.100 20.118 1.00 95.56 158 GLY A C 1
ATOM 1174 O O . GLY A 1 158 ? -13.837 1.529 21.111 1.00 95.56 158 GLY A O 1
ATOM 1175 N N . ALA A 1 159 ? -14.024 -0.039 19.535 1.00 97.44 159 ALA A N 1
ATOM 1176 C CA . ALA A 1 159 ? -12.823 -0.750 19.964 1.00 97.44 159 ALA A CA 1
ATOM 1177 C C . ALA A 1 159 ? -11.555 0.048 19.637 1.00 97.44 159 ALA A C 1
ATOM 1179 O O . ALA A 1 159 ? -11.459 0.642 18.566 1.00 97.44 159 ALA A O 1
ATOM 1180 N N . THR A 1 160 ? -10.546 -0.016 20.502 1.00 98.00 160 THR A N 1
ATOM 1181 C CA . THR A 1 160 ? -9.231 0.577 20.228 1.00 98.00 160 THR A CA 1
ATOM 1182 C C . THR A 1 160 ? -8.318 -0.430 19.532 1.00 98.00 160 THR A C 1
ATOM 1184 O O . THR A 1 160 ? -8.037 -1.508 20.060 1.00 98.00 160 THR A O 1
ATOM 1187 N N . VAL A 1 161 ? -7.812 -0.063 18.356 1.00 97.19 161 VAL A N 1
ATOM 1188 C CA . VAL A 1 161 ? -6.759 -0.784 17.638 1.00 97.19 161 VAL A CA 1
ATOM 1189 C C . VAL A 1 161 ? -5.408 -0.254 18.093 1.00 97.19 161 VAL A C 1
ATOM 1191 O O . VAL A 1 161 ? -5.003 0.843 17.714 1.00 97.19 161 VAL A O 1
ATOM 1194 N N . VAL A 1 162 ? -4.681 -1.057 18.866 1.00 97.38 162 VAL A N 1
ATOM 1195 C CA . VAL A 1 162 ? -3.289 -0.765 19.233 1.00 97.38 162 VAL A CA 1
ATOM 1196 C C . VAL A 1 162 ? -2.379 -1.109 18.054 1.00 97.38 162 VAL A C 1
ATOM 1198 O O . VAL A 1 162 ? -2.398 -2.230 17.534 1.00 97.38 162 VAL A O 1
ATOM 1201 N N . ARG A 1 163 ? -1.593 -0.133 17.601 1.00 96.94 163 ARG A N 1
ATOM 1202 C CA . ARG A 1 163 ? -0.683 -0.265 16.460 1.00 96.94 163 ARG A CA 1
ATOM 1203 C C . ARG A 1 163 ? 0.639 -0.880 16.921 1.00 96.94 163 ARG A C 1
ATOM 1205 O O . ARG A 1 163 ? 0.957 -0.974 18.103 1.00 96.94 163 ARG A O 1
ATOM 1212 N N . GLY A 1 164 ? 1.430 -1.324 15.959 1.00 97.25 164 GLY A N 1
ATOM 1213 C CA . GLY A 1 164 ? 2.736 -1.929 16.193 1.00 97.25 164 GLY A CA 1
ATOM 1214 C C . GLY A 1 164 ? 3.505 -2.063 14.883 1.00 97.25 164 GLY A C 1
ATOM 1215 O O . GLY A 1 164 ? 3.020 -1.591 13.846 1.00 97.25 164 GLY A O 1
ATOM 1216 N N . PRO A 1 165 ? 4.691 -2.696 14.902 1.00 97.88 165 PRO A N 1
ATOM 1217 C CA . PRO A 1 165 ? 5.465 -2.940 13.694 1.00 97.88 165 PRO A CA 1
ATOM 1218 C C . PRO A 1 165 ? 4.630 -3.646 12.618 1.00 97.88 165 PRO A C 1
ATOM 1220 O O . PRO A 1 165 ? 4.077 -4.728 12.830 1.00 97.88 165 PRO A O 1
ATOM 1223 N N . ARG A 1 166 ? 4.533 -3.025 11.443 1.00 98.00 166 ARG A N 1
ATOM 1224 C CA . ARG A 1 166 ? 3.678 -3.483 10.345 1.00 98.00 166 ARG A CA 1
ATOM 1225 C C . ARG A 1 166 ? 4.442 -3.488 9.034 1.00 98.00 166 ARG A C 1
ATOM 1227 O O . ARG A 1 166 ? 5.104 -2.514 8.685 1.00 98.00 166 ARG A O 1
ATOM 1234 N N . LEU A 1 167 ? 4.252 -4.551 8.263 1.00 98.38 167 LEU A N 1
ATOM 1235 C CA . LEU A 1 167 ? 4.634 -4.606 6.857 1.00 98.38 167 LEU A CA 1
ATOM 1236 C C . LEU A 1 167 ? 3.376 -4.585 5.990 1.00 98.38 167 LEU A C 1
ATOM 1238 O O . LEU A 1 167 ? 2.343 -5.145 6.362 1.00 98.38 167 LEU A O 1
ATOM 1242 N N . SER A 1 168 ? 3.460 -3.977 4.812 1.00 98.44 168 SER A N 1
ATOM 1243 C CA . SER A 1 168 ? 2.433 -4.160 3.789 1.00 98.44 168 SER A CA 1
ATOM 1244 C C . SER A 1 168 ? 2.993 -4.293 2.394 1.00 98.44 168 SER A C 1
ATOM 1246 O O . SER A 1 168 ? 3.910 -3.566 2.017 1.00 98.44 168 SER A O 1
ATOM 1248 N N . LEU A 1 169 ? 2.380 -5.186 1.625 1.00 98.62 169 LEU A N 1
ATOM 1249 C CA . LEU A 1 169 ? 2.619 -5.355 0.200 1.00 98.62 169 LEU A CA 1
ATOM 1250 C C . LEU A 1 169 ? 1.459 -4.707 -0.548 1.00 98.62 169 LEU A C 1
ATOM 1252 O O . LEU A 1 169 ? 0.340 -5.211 -0.493 1.00 98.62 169 LEU A O 1
ATOM 1256 N N . THR A 1 170 ? 1.728 -3.601 -1.232 1.00 98.44 170 THR A N 1
ATOM 1257 C CA . THR A 1 170 ? 0.779 -2.979 -2.158 1.00 98.44 170 THR A CA 1
ATOM 1258 C C . THR A 1 170 ? 1.095 -3.478 -3.560 1.00 98.44 170 THR A C 1
ATOM 1260 O O . THR A 1 170 ? 2.119 -3.093 -4.127 1.00 98.44 170 THR A O 1
ATOM 1263 N N . LEU A 1 171 ? 0.251 -4.358 -4.098 1.00 98.44 171 LEU A N 1
ATOM 1264 C CA . LEU A 1 171 ? 0.378 -4.941 -5.430 1.00 98.4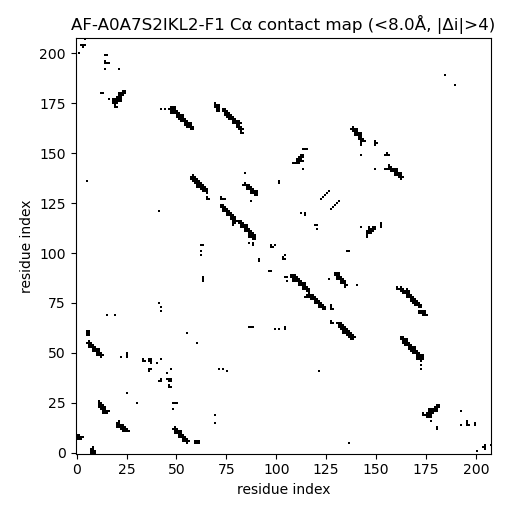4 171 LEU A CA 1
ATOM 1265 C C . LEU A 1 171 ? -0.553 -4.242 -6.415 1.00 98.44 171 LEU A C 1
ATOM 1267 O O . LEU A 1 171 ? -1.717 -3.981 -6.104 1.00 98.44 171 LEU A O 1
ATOM 1271 N N . ARG A 1 172 ? -0.031 -3.958 -7.610 1.00 97.44 172 ARG A N 1
ATOM 1272 C CA . ARG A 1 172 ? -0.732 -3.229 -8.673 1.00 97.44 172 ARG A CA 1
ATOM 1273 C C . ARG A 1 172 ? -0.405 -3.801 -10.044 1.00 97.44 172 ARG A C 1
ATOM 1275 O O . ARG A 1 172 ? 0.634 -4.437 -10.242 1.00 97.44 172 ARG A O 1
ATOM 1282 N N . GLN A 1 173 ? -1.296 -3.543 -10.993 1.00 96.19 173 GLN A N 1
ATOM 1283 C CA . GLN A 1 173 ? -1.106 -3.861 -12.402 1.00 96.19 173 GLN A CA 1
ATOM 1284 C C . GLN A 1 173 ? -0.803 -2.576 -13.170 1.00 96.19 173 GLN A C 1
ATOM 1286 O O . GLN A 1 173 ? -1.594 -1.640 -13.160 1.00 96.19 173 GLN A O 1
ATOM 1291 N N . VAL A 1 174 ? 0.361 -2.510 -13.810 1.00 95.06 174 VAL A N 1
ATOM 1292 C CA . VAL A 1 174 ? 0.752 -1.370 -14.647 1.00 95.06 174 VAL A CA 1
ATOM 1293 C C . VAL A 1 174 ? 0.016 -1.416 -15.985 1.00 95.06 174 VAL A C 1
ATOM 1295 O O . VAL A 1 174 ? 0.005 -2.463 -16.629 1.00 95.06 174 VAL A O 1
ATOM 1298 N N . ARG A 1 175 ? -0.526 -0.273 -16.436 1.00 93.06 175 ARG A N 1
ATOM 1299 C CA . ARG A 1 175 ? -1.278 -0.165 -17.706 1.00 93.06 175 ARG A CA 1
ATOM 1300 C C . ARG A 1 175 ? -0.403 -0.393 -18.939 1.00 93.06 175 ARG A C 1
ATOM 1302 O O . ARG A 1 175 ? -0.839 -0.987 -19.918 1.00 93.06 175 ARG A O 1
ATOM 1309 N N . ARG A 1 176 ? 0.837 0.111 -18.907 1.00 92.81 176 ARG A N 1
ATOM 1310 C CA . ARG A 1 176 ? 1.799 0.012 -20.014 1.00 92.81 176 ARG A CA 1
ATOM 1311 C C . ARG A 1 176 ? 3.191 -0.354 -19.517 1.00 92.81 176 ARG A C 1
ATOM 1313 O O . ARG A 1 176 ? 3.806 0.382 -18.747 1.00 92.81 176 ARG A O 1
ATOM 1320 N N . VAL A 1 177 ? 3.708 -1.471 -20.011 1.00 90.62 177 VAL A N 1
ATOM 1321 C CA . VAL A 1 177 ? 5.095 -1.896 -19.803 1.00 90.62 177 VAL A CA 1
ATOM 1322 C C . VAL A 1 177 ? 5.878 -1.538 -21.062 1.00 90.62 177 VAL A C 1
ATOM 1324 O O . VAL A 1 177 ? 5.588 -2.057 -22.134 1.00 90.62 177 VAL A O 1
ATOM 1327 N N . ALA A 1 178 ? 6.818 -0.600 -20.942 1.00 88.12 178 ALA A N 1
ATOM 1328 C CA . ALA A 1 178 ? 7.637 -0.142 -22.064 1.00 88.12 178 ALA A CA 1
ATOM 1329 C C . ALA A 1 178 ? 8.725 -1.164 -22.411 1.00 88.12 178 ALA A C 1
ATOM 1331 O O . ALA A 1 178 ? 9.041 -1.358 -23.579 1.00 88.12 178 ALA A O 1
ATOM 1332 N N . VAL A 1 179 ? 9.274 -1.824 -21.385 1.00 86.88 179 VAL A N 1
ATOM 1333 C CA . VAL A 1 179 ? 10.248 -2.907 -21.538 1.00 86.88 179 VAL A CA 1
ATOM 1334 C C . VAL A 1 179 ? 9.846 -4.067 -20.623 1.00 86.88 179 VAL A C 1
ATOM 1336 O O . VAL A 1 179 ? 9.792 -3.858 -19.406 1.00 86.88 179 VAL A O 1
ATOM 1339 N N . PRO A 1 180 ? 9.501 -5.251 -21.161 1.00 86.31 180 PRO A N 1
ATOM 1340 C CA . PRO A 1 180 ? 9.082 -6.408 -20.372 1.00 86.31 180 PRO A CA 1
ATOM 1341 C C . PRO A 1 180 ? 10.165 -6.956 -19.438 1.00 86.31 180 PRO A C 1
ATOM 1343 O O . PRO A 1 180 ? 11.361 -6.894 -19.716 1.00 86.31 180 PRO A O 1
ATOM 1346 N N . ALA A 1 181 ? 9.730 -7.561 -18.332 1.00 82.62 181 ALA A N 1
ATOM 1347 C CA . ALA A 1 181 ? 10.626 -8.293 -17.446 1.00 82.62 181 ALA A CA 1
ATOM 1348 C C . ALA A 1 181 ? 11.204 -9.527 -18.161 1.00 82.62 181 ALA A C 1
ATOM 1350 O O . ALA A 1 181 ? 10.465 -10.293 -18.775 1.00 82.62 181 ALA A O 1
ATOM 1351 N N . GLY A 1 182 ? 12.514 -9.747 -18.031 1.00 76.25 182 GLY A N 1
ATOM 1352 C CA . GLY A 1 182 ? 13.197 -10.904 -18.623 1.00 76.25 182 GLY A CA 1
ATOM 1353 C C . GLY A 1 182 ? 13.701 -10.692 -20.052 1.00 76.25 182 GLY A C 1
ATOM 1354 O O . GLY A 1 182 ? 14.440 -11.538 -20.550 1.00 76.25 182 GLY A O 1
ATOM 1355 N N . GLU A 1 183 ? 13.388 -9.562 -20.690 1.00 76.81 183 GLU A N 1
ATOM 1356 C CA . GLU A 1 183 ? 14.102 -9.146 -21.896 1.00 76.81 183 GLU A CA 1
ATOM 1357 C C . GLU A 1 183 ? 15.495 -8.619 -21.531 1.00 76.81 183 GLU A C 1
ATOM 1359 O O . GLU A 1 183 ? 15.672 -7.873 -20.562 1.00 76.81 183 GLU A O 1
ATOM 1364 N N . PHE A 1 184 ? 16.508 -9.013 -22.308 1.00 73.94 184 PHE A N 1
ATOM 1365 C CA . PHE A 1 184 ? 17.861 -8.500 -22.131 1.00 73.94 184 PHE A CA 1
ATOM 1366 C C . PHE A 1 184 ? 17.881 -7.006 -22.445 1.00 73.94 184 PHE A C 1
ATOM 1368 O O . PHE A 1 184 ? 17.814 -6.597 -23.604 1.00 73.94 184 PHE A O 1
ATOM 1375 N N . LEU A 1 185 ? 18.000 -6.190 -21.399 1.00 77.56 185 LEU A N 1
ATOM 1376 C CA . LEU A 1 185 ? 18.155 -4.752 -21.549 1.00 77.56 185 LEU A CA 1
ATOM 1377 C C . LEU A 1 185 ? 19.452 -4.452 -22.304 1.00 77.56 185 LEU A C 1
ATOM 1379 O O . LEU A 1 185 ? 20.537 -4.855 -21.871 1.00 77.56 185 LEU A O 1
ATOM 1383 N N . GLN A 1 186 ? 19.346 -3.674 -23.380 1.00 83.62 186 GLN A N 1
ATOM 1384 C CA . GLN A 1 186 ? 20.489 -3.020 -24.010 1.00 83.62 186 GLN A CA 1
ATOM 1385 C C . GLN A 1 186 ? 21.254 -2.199 -22.955 1.00 83.62 186 GLN A C 1
ATOM 1387 O O . GLN A 1 186 ? 20.631 -1.674 -22.024 1.00 83.62 186 GLN A O 1
ATOM 1392 N N . PRO A 1 187 ? 22.578 -1.999 -23.085 1.00 84.75 187 PRO A N 1
ATOM 1393 C CA . PRO A 1 187 ? 23.354 -1.222 -22.112 1.00 84.75 187 PRO A CA 1
ATOM 1394 C C . PRO A 1 187 ? 22.771 0.173 -21.823 1.00 84.75 187 PRO A C 1
ATOM 1396 O O . PRO A 1 187 ? 22.761 0.631 -20.681 1.00 84.75 187 PRO A O 1
ATOM 1399 N N . SER A 1 188 ? 22.210 0.833 -22.841 1.00 83.62 188 SER A N 1
ATOM 1400 C CA . SER A 1 188 ? 21.515 2.119 -22.701 1.00 83.62 188 SER A CA 1
ATOM 1401 C C . SER A 1 188 ? 20.244 2.026 -21.848 1.00 83.62 188 SER A C 1
ATOM 1403 O O . SER A 1 188 ? 19.991 2.915 -21.035 1.00 83.62 188 SER A O 1
ATOM 1405 N N . GLN A 1 189 ? 19.473 0.944 -21.987 1.00 81.25 189 GLN A N 1
ATOM 1406 C CA . GLN A 1 189 ? 18.265 0.677 -21.203 1.00 81.25 189 GLN A CA 1
ATOM 1407 C C . GLN A 1 189 ? 18.606 0.305 -19.756 1.00 81.25 189 GLN A C 1
ATOM 1409 O O . GLN A 1 189 ? 17.913 0.740 -18.841 1.00 81.25 189 GLN A O 1
ATOM 1414 N N . GLN A 1 190 ? 19.701 -0.427 -19.524 1.00 84.25 190 GLN A N 1
ATOM 1415 C CA . GLN A 1 190 ? 20.205 -0.703 -18.172 1.00 84.25 190 GLN A CA 1
ATOM 1416 C C . GLN A 1 190 ? 20.610 0.590 -17.461 1.00 84.25 190 GLN A C 1
ATOM 1418 O O . GLN A 1 190 ? 20.200 0.834 -16.325 1.00 84.25 190 GLN A O 1
ATOM 1423 N N . ALA A 1 191 ? 21.372 1.447 -18.147 1.00 86.44 191 ALA A N 1
ATOM 1424 C CA . ALA A 1 191 ? 21.763 2.747 -17.621 1.00 86.44 191 ALA A CA 1
ATOM 1425 C C . ALA A 1 191 ? 20.539 3.633 -17.339 1.00 86.44 191 ALA A C 1
ATOM 1427 O O . ALA A 1 191 ? 20.483 4.293 -16.302 1.00 86.44 191 ALA A O 1
ATOM 1428 N N . GLU A 1 192 ? 19.531 3.625 -18.218 1.00 86.38 192 GLU A N 1
ATOM 1429 C CA . GLU A 1 192 ? 18.282 4.354 -17.987 1.00 86.38 192 GLU A CA 1
ATOM 1430 C C . GLU A 1 192 ? 17.496 3.802 -16.794 1.00 86.38 192 GLU A C 1
ATOM 1432 O O . GLU A 1 192 ? 17.072 4.581 -15.943 1.00 86.38 192 GLU A O 1
ATOM 1437 N N . ALA A 1 193 ? 17.365 2.481 -16.657 1.00 86.00 193 ALA A N 1
ATOM 1438 C CA . ALA A 1 193 ? 16.707 1.856 -15.510 1.00 86.00 193 ALA A CA 1
ATOM 1439 C C . ALA A 1 193 ? 17.391 2.236 -14.185 1.00 86.00 193 ALA A C 1
ATOM 1441 O O . ALA A 1 193 ? 16.722 2.599 -13.214 1.00 86.00 193 ALA A O 1
ATOM 1442 N N . GLN A 1 194 ? 18.729 2.235 -14.152 1.00 88.00 194 GLN A N 1
ATOM 1443 C CA . GLN A 1 194 ? 19.507 2.673 -12.990 1.00 88.00 194 GLN A CA 1
ATOM 1444 C C . GLN A 1 194 ? 19.291 4.160 -12.679 1.00 88.00 194 GLN A C 1
ATOM 1446 O O . GLN A 1 194 ? 19.019 4.512 -11.527 1.00 88.00 194 GLN A O 1
ATOM 1451 N N . ARG A 1 195 ? 19.343 5.034 -13.696 1.00 89.81 195 ARG A N 1
ATOM 1452 C CA . ARG A 1 195 ? 19.052 6.470 -13.540 1.00 89.81 195 ARG A CA 1
ATOM 1453 C C . ARG A 1 195 ? 17.645 6.698 -12.998 1.00 89.81 195 ARG A C 1
ATOM 1455 O O . ARG A 1 195 ? 17.479 7.458 -12.047 1.00 89.81 195 ARG A O 1
ATOM 1462 N N . ARG A 1 196 ? 16.643 6.012 -13.553 1.00 89.06 196 ARG A N 1
ATOM 1463 C CA . ARG A 1 196 ? 15.239 6.107 -13.129 1.00 89.06 196 ARG A CA 1
ATOM 1464 C C . ARG A 1 196 ? 15.030 5.598 -11.717 1.00 89.06 196 ARG A C 1
ATOM 1466 O O . ARG A 1 196 ? 14.314 6.242 -10.963 1.00 89.06 196 ARG A O 1
ATOM 1473 N N . ARG A 1 197 ? 15.689 4.508 -11.324 1.00 89.19 197 ARG A N 1
ATOM 1474 C CA . ARG A 1 197 ? 15.657 4.006 -9.945 1.00 89.19 197 ARG A CA 1
ATOM 1475 C C . ARG A 1 197 ? 16.197 5.039 -8.960 1.00 89.19 197 ARG A C 1
ATOM 1477 O O . ARG A 1 197 ? 15.555 5.298 -7.946 1.00 89.19 197 ARG A O 1
ATOM 1484 N N . ALA A 1 198 ? 17.349 5.635 -9.266 1.00 87.81 198 ALA A N 1
ATOM 1485 C CA . ALA A 1 198 ? 17.961 6.660 -8.426 1.00 87.81 198 ALA A CA 1
ATO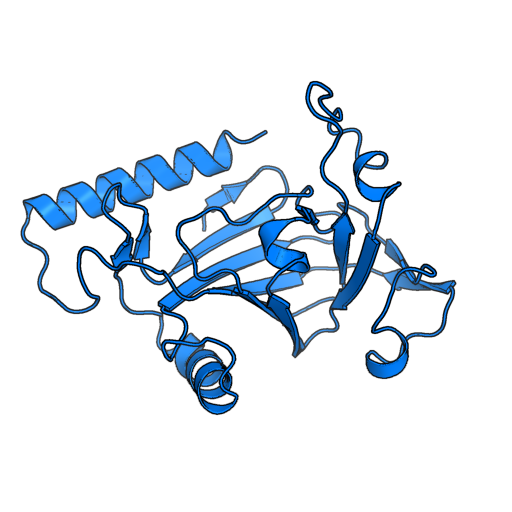M 1486 C C . ALA A 1 198 ? 17.103 7.933 -8.361 1.00 87.81 198 ALA A C 1
ATOM 1488 O O . ALA A 1 198 ? 16.886 8.475 -7.279 1.00 87.81 198 ALA A O 1
ATOM 1489 N N . TRP A 1 199 ? 16.578 8.381 -9.504 1.00 88.94 199 TRP A N 1
ATOM 1490 C CA . TRP A 1 199 ? 15.667 9.521 -9.578 1.00 88.94 199 TRP A CA 1
ATOM 1491 C C . TRP A 1 199 ? 14.383 9.270 -8.785 1.00 88.94 199 TRP A C 1
ATOM 1493 O O . TRP A 1 199 ? 14.018 10.087 -7.947 1.00 88.94 199 TRP A O 1
ATOM 1503 N N . TRP A 1 200 ? 13.736 8.121 -8.995 1.00 87.19 200 TRP A N 1
ATOM 1504 C CA . TRP A 1 200 ? 12.506 7.750 -8.302 1.00 87.19 200 TRP A CA 1
ATOM 1505 C C . TRP A 1 200 ? 12.729 7.705 -6.793 1.00 87.19 200 TRP A C 1
ATOM 1507 O O . TRP A 1 200 ? 11.943 8.291 -6.057 1.00 87.19 200 TRP A O 1
ATOM 1517 N N . ALA A 1 201 ? 13.832 7.097 -6.340 1.00 85.44 201 ALA A N 1
ATOM 1518 C CA . ALA A 1 201 ? 14.196 7.049 -4.928 1.00 85.44 201 ALA A CA 1
ATOM 1519 C C . ALA A 1 201 ? 14.356 8.447 -4.307 1.00 85.44 201 ALA A C 1
ATOM 1521 O O . ALA A 1 201 ? 13.898 8.665 -3.192 1.00 85.44 201 ALA A O 1
ATOM 1522 N N . ARG A 1 202 ? 14.958 9.405 -5.025 1.00 85.81 202 ARG A N 1
ATOM 1523 C CA . ARG A 1 202 ? 15.063 10.801 -4.564 1.00 85.81 202 ARG A CA 1
ATOM 1524 C C . ARG A 1 202 ? 13.699 11.486 -4.531 1.00 85.81 202 ARG A C 1
ATOM 1526 O O . ARG A 1 202 ? 13.317 12.017 -3.495 1.00 85.81 202 ARG A O 1
ATOM 1533 N N . ALA A 1 203 ? 12.937 11.380 -5.618 1.00 84.50 203 ALA A N 1
ATOM 1534 C CA 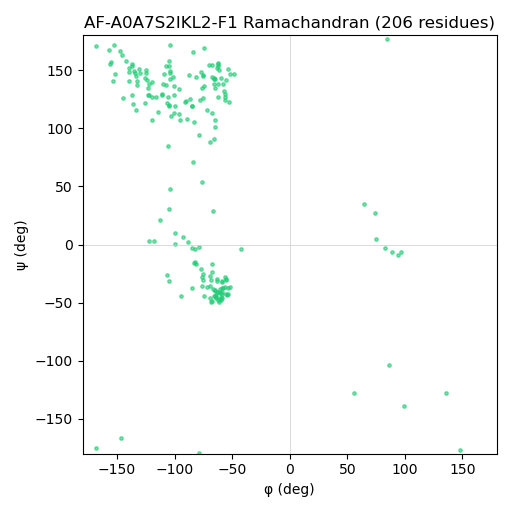. ALA A 1 203 ? 11.632 12.019 -5.756 1.00 84.50 203 ALA A CA 1
ATOM 1535 C C . ALA A 1 203 ? 10.640 11.589 -4.662 1.00 84.50 203 ALA A C 1
ATOM 1537 O O . ALA A 1 203 ? 9.868 12.409 -4.174 1.00 84.50 203 ALA A O 1
ATOM 1538 N N . ILE A 1 204 ? 10.658 10.317 -4.245 1.00 81.50 204 ILE A N 1
ATOM 1539 C CA . ILE A 1 204 ? 9.790 9.852 -3.151 1.00 81.50 204 ILE A CA 1
ATOM 1540 C C . ILE A 1 204 ? 10.274 10.284 -1.762 1.00 81.50 204 ILE A C 1
ATOM 1542 O O . ILE A 1 204 ? 9.445 10.412 -0.868 1.00 81.50 204 ILE A O 1
ATOM 1546 N N . CYS A 1 205 ? 11.579 10.495 -1.566 1.00 77.12 205 CYS A N 1
ATOM 1547 C CA . CYS A 1 205 ? 12.129 10.999 -0.305 1.00 77.12 205 CYS A CA 1
ATOM 1548 C C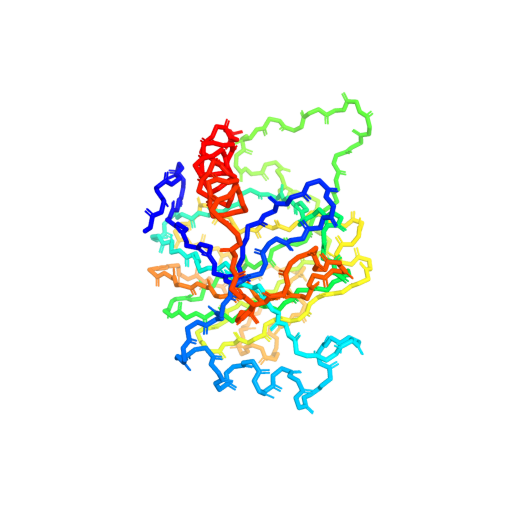 . CYS A 1 205 ? 11.877 12.501 -0.129 1.00 77.12 205 CYS A C 1
ATOM 1550 O O . CYS A 1 205 ? 11.765 12.973 0.997 1.00 77.12 205 CYS A O 1
ATOM 1552 N N . GLU A 1 206 ? 11.821 13.245 -1.236 1.00 72.38 206 GLU A N 1
ATOM 1553 C CA . GLU A 1 206 ? 11.638 14.701 -1.257 1.00 72.38 206 GLU A CA 1
ATOM 1554 C C . GLU A 1 206 ? 10.172 15.137 -1.137 1.00 72.38 206 GLU A C 1
ATOM 1556 O O . GLU A 1 206 ? 9.917 16.293 -0.799 1.00 72.38 206 GLU A O 1
ATOM 1561 N N . LYS A 1 207 ? 9.210 14.227 -1.360 1.00 63.34 207 LYS A N 1
ATOM 1562 C CA . LYS A 1 207 ? 7.805 14.436 -0.982 1.00 63.34 207 LYS A CA 1
ATOM 1563 C C . LYS A 1 207 ? 7.712 14.494 0.549 1.00 63.34 207 LYS A C 1
ATOM 1565 O O . LYS A 1 207 ? 7.634 13.453 1.201 1.00 63.34 207 LYS A O 1
ATOM 1570 N N . LYS A 1 208 ? 7.821 15.711 1.085 1.00 44.03 208 LYS A N 1
ATOM 1571 C CA . LYS A 1 208 ? 7.576 16.053 2.489 1.00 44.03 208 LYS A CA 1
ATOM 1572 C C . LYS A 1 208 ? 6.090 16.155 2.768 1.00 44.03 208 LYS A C 1
ATOM 1574 O O . LYS A 1 208 ? 5.386 16.713 1.897 1.00 44.03 208 LYS A O 1
#

Secondary structure (DSSP, 8-state):
-EE-SS-EEEEESEEEETTEEEE-PPPGGGHHHHHHHHHTT-STTSS--EEEEEEE-TT--EEEE---TTB-SEEEEEEEES-EEEEEEPPPPTT------TTGGGTTEEEEEEE-TT-EEEEETHHHHT-EEEE---SEEE--TTBTTTTTTT--TT-EEE---EEEEEEE-BS-EEE-TTS---HHHHHHHHHHHHHHHHHHHH--

Foldseek 3Di:
DFDAPQWDKDKAQFFDDPQATQGADGDPVCVVVQVVCQVVCLDPPGTFRIKMKIKGFLLGKWAWDAPDDQFALKKKKQKADFKFKKFWFADDPPPDDDDPPQPPRCPRTQAIEIRGHRDMDMDGDCSRPGTTIMTGRHQKDFQAPRHPCCVVVVHDHRDIGGGGIMIMMMTTHGPDHPHYHPPDDDPVRVVVRVVRVVVVSVVNNPPD

Radius of gyration: 17.51 Å; Cα contacts (8 Å, |Δi|>4): 438; chains: 1; bounding box: 42×43×44 Å

Solvent-accessible surface area (backbone atoms only — not comparable to full-atom values): 11303 Å² total; per-residue (Å²): 123,44,80,41,98,46,36,36,39,39,80,39,16,47,39,75,46,100,75,31,23,43,37,35,72,64,62,75,88,48,45,70,59,38,53,50,41,34,74,71,56,76,41,93,90,44,56,54,53,35,36,40,42,38,39,27,51,36,50,31,36,42,74,68,42,68,90,63,85,61,39,47,65,43,45,35,38,39,27,32,73,30,42,48,54,45,36,32,17,64,64,69,62,92,93,53,80,80,66,85,56,89,62,66,70,59,74,53,48,73,35,29,35,68,36,43,53,76,34,75,48,74,48,41,54,63,64,40,76,64,25,21,40,26,28,68,62,40,51,55,48,64,39,50,92,44,37,76,42,29,71,87,65,74,44,60,83,68,36,75,47,65,36,34,56,24,39,34,40,40,37,28,34,61,72,40,67,63,37,59,51,86,60,86,65,51,73,70,52,47,53,47,52,53,52,37,46,56,49,49,57,49,57,62,51,66,64,122

Organism: NCBI:txid1333877

Mean predicted aligned error: 5.02 Å